Protein AF-A0A2W5YQD8-F1 (afdb_monomer)

pLDDT: mean 85.6, std 14.66, range [40.34, 97.69]

Structure (mmCIF, N/CA/C/O backbone):
data_AF-A0A2W5YQD8-F1
#
_entry.id   AF-A0A2W5YQD8-F1
#
loop_
_atom_site.group_PDB
_atom_site.id
_atom_site.type_symbol
_atom_site.label_atom_id
_atom_site.label_alt_id
_atom_site.label_comp_id
_atom_site.label_asym_id
_atom_site.label_entity_id
_atom_site.label_seq_id
_atom_site.pdbx_PDB_ins_code
_atom_site.Cartn_x
_atom_site.Cartn_y
_atom_site.Cartn_z
_atom_site.occupancy
_atom_site.B_iso_or_equiv
_atom_site.auth_seq_id
_atom_site.auth_comp_id
_atom_site.auth_asym_id
_atom_site.auth_atom_id
_atom_site.pdbx_PDB_model_num
ATOM 1 N N . MET A 1 1 ? -24.563 -34.698 -45.722 1.00 40.75 1 MET A N 1
ATOM 2 C CA . MET A 1 1 ? -23.392 -33.814 -45.909 1.00 40.75 1 MET A CA 1
ATOM 3 C C . MET A 1 1 ? -23.396 -32.762 -44.806 1.00 40.75 1 MET A C 1
ATOM 5 O O . MET A 1 1 ? -24.417 -32.140 -44.577 1.00 40.75 1 MET A O 1
ATOM 9 N N . ARG A 1 2 ? -22.267 -32.720 -44.094 1.00 42.97 2 ARG A N 1
ATOM 10 C CA . ARG A 1 2 ? -21.751 -31.863 -43.006 1.00 42.97 2 ARG A CA 1
ATOM 11 C C . ARG A 1 2 ? -22.558 -30.617 -42.575 1.00 42.97 2 ARG A C 1
ATOM 13 O O . ARG A 1 2 ? -22.667 -29.655 -43.323 1.00 42.97 2 ARG A O 1
ATOM 20 N N . PHE A 1 3 ? -22.981 -30.627 -41.306 1.00 44.03 3 PHE A N 1
ATOM 21 C CA . PHE A 1 3 ? -23.316 -29.448 -40.497 1.00 44.03 3 PHE A CA 1
ATOM 22 C C . PHE A 1 3 ? -22.024 -28.700 -40.118 1.00 44.03 3 PHE A C 1
ATOM 24 O O . PHE A 1 3 ? -21.088 -29.358 -39.654 1.00 44.03 3 PHE A O 1
ATOM 31 N N . PRO A 1 4 ? -21.926 -27.368 -40.262 1.00 56.09 4 PRO A N 1
ATOM 32 C CA . PRO A 1 4 ? -20.835 -26.627 -39.653 1.00 56.09 4 PRO A CA 1
ATOM 33 C C . PRO A 1 4 ? -21.186 -26.355 -38.184 1.00 56.09 4 PRO A C 1
ATOM 35 O O . PRO A 1 4 ? -22.041 -25.527 -37.876 1.00 56.09 4 PRO A O 1
ATOM 38 N N . SER A 1 5 ? -20.530 -27.073 -37.271 1.00 51.44 5 SER A N 1
ATOM 39 C CA . SER A 1 5 ? -20.526 -26.742 -35.845 1.00 51.44 5 SER A CA 1
ATOM 40 C C . SER A 1 5 ? -19.802 -25.412 -35.646 1.00 51.44 5 SER A C 1
ATOM 42 O O . SER A 1 5 ? -18.577 -25.341 -35.743 1.00 51.44 5 SER A O 1
ATOM 44 N N . LEU A 1 6 ? -20.564 -24.353 -35.378 1.00 54.62 6 LEU A N 1
ATOM 45 C CA . LEU A 1 6 ? -20.040 -23.068 -34.933 1.00 54.62 6 LEU A CA 1
ATOM 46 C C . LEU A 1 6 ? -19.621 -23.222 -33.460 1.00 54.62 6 LEU A C 1
ATOM 48 O O . LEU A 1 6 ? -20.440 -23.113 -32.550 1.00 54.62 6 LEU A O 1
ATOM 52 N N . LEU A 1 7 ? -18.352 -23.557 -33.225 1.00 50.31 7 LEU A N 1
ATOM 53 C CA . LEU A 1 7 ? -17.767 -23.586 -31.887 1.00 50.31 7 LEU A CA 1
ATOM 54 C C . LEU A 1 7 ? -17.549 -22.131 -31.438 1.00 50.31 7 LEU A C 1
ATOM 56 O O . LEU A 1 7 ? -16.562 -21.497 -31.808 1.00 50.31 7 LEU A O 1
ATOM 60 N N . LEU A 1 8 ? -18.508 -21.579 -30.693 1.00 52.75 8 LEU A N 1
ATOM 61 C CA . LEU A 1 8 ? -18.400 -20.253 -30.091 1.00 52.75 8 LEU A CA 1
ATOM 62 C C . LEU A 1 8 ? -17.362 -20.317 -28.959 1.00 52.75 8 LEU A C 1
ATOM 64 O O . LEU A 1 8 ? -17.645 -20.792 -27.860 1.00 52.75 8 LEU A O 1
ATOM 68 N N . LEU A 1 9 ? -16.139 -19.879 -29.254 1.00 49.97 9 LEU A N 1
ATOM 69 C CA . LEU A 1 9 ? -15.064 -19.732 -28.279 1.00 49.97 9 LEU A CA 1
ATOM 70 C C . LEU A 1 9 ? -15.438 -18.578 -27.330 1.00 49.97 9 LEU A C 1
ATOM 72 O O . LEU A 1 9 ? -15.284 -17.406 -27.672 1.00 49.97 9 LEU A O 1
ATOM 76 N N . LEU A 1 10 ? -15.967 -18.898 -26.147 1.00 43.75 10 LEU A N 1
ATOM 77 C CA . LEU A 1 10 ? -16.067 -17.944 -25.043 1.00 43.75 10 LEU A CA 1
ATOM 78 C C . LEU A 1 10 ? -14.643 -17.606 -24.594 1.00 43.75 10 LEU A C 1
ATOM 80 O O . LEU A 1 10 ? -14.035 -18.317 -23.796 1.00 43.75 10 LEU A O 1
ATOM 84 N N . VAL A 1 11 ? -14.095 -16.522 -25.143 1.00 46.97 11 VAL A N 1
ATOM 85 C CA . VAL A 1 11 ? -12.914 -15.869 -24.584 1.00 46.97 11 VAL A CA 1
ATOM 86 C C . VAL A 1 11 ? -13.345 -15.306 -23.235 1.00 46.97 11 VAL A C 1
ATOM 88 O O . VAL A 1 11 ? -13.964 -14.246 -23.157 1.00 46.97 11 VAL A O 1
ATOM 91 N N . LEU A 1 12 ? -13.057 -16.048 -22.165 1.00 41.00 12 LEU A N 1
ATOM 92 C CA . LEU A 1 12 ? -12.993 -15.490 -20.823 1.00 41.00 12 LEU A CA 1
ATOM 93 C C . LEU A 1 12 ? -11.901 -14.424 -20.873 1.00 41.00 12 LEU A C 1
ATOM 95 O O . LEU A 1 12 ? -10.710 -14.728 -20.828 1.00 41.00 12 LEU A O 1
ATOM 99 N N . ILE A 1 13 ? -12.312 -13.170 -21.039 1.00 40.34 13 ILE A N 1
ATOM 100 C CA . ILE A 1 13 ? -11.462 -12.028 -20.740 1.00 40.34 13 ILE A CA 1
ATOM 101 C C . ILE A 1 13 ? -11.220 -12.145 -19.240 1.00 40.34 13 ILE A C 1
ATOM 103 O O . ILE A 1 13 ? -12.063 -11.755 -18.435 1.00 40.34 13 ILE A O 1
ATOM 107 N N . ALA A 1 14 ? -10.106 -12.772 -18.864 1.00 43.03 14 ALA A N 1
ATOM 108 C CA . ALA A 1 14 ? -9.544 -12.597 -17.545 1.00 43.03 14 ALA A CA 1
ATOM 109 C C . ALA A 1 14 ? -9.302 -11.095 -17.428 1.00 43.03 14 ALA A C 1
ATOM 111 O O . ALA A 1 14 ? -8.364 -10.559 -18.024 1.00 43.03 14 ALA A O 1
ATOM 112 N N . SER A 1 15 ? -10.219 -10.397 -16.761 1.00 43.44 15 SER A N 1
ATOM 113 C CA . SER A 1 15 ? -9.959 -9.059 -16.266 1.00 43.44 15 SER A CA 1
ATOM 114 C C . SER A 1 15 ? -8.630 -9.167 -15.540 1.00 43.44 15 SER A C 1
ATOM 116 O O . SER A 1 15 ? -8.519 -9.916 -14.575 1.00 43.44 15 SER A O 1
ATOM 118 N N . ALA A 1 16 ? -7.593 -8.532 -16.078 1.00 45.94 16 ALA A N 1
ATOM 119 C CA . ALA A 1 16 ? -6.331 -8.409 -15.381 1.00 45.94 16 ALA A CA 1
ATOM 120 C C . ALA A 1 16 ? -6.639 -7.615 -14.108 1.00 45.94 16 ALA A C 1
ATOM 122 O O . ALA A 1 16 ? -6.759 -6.388 -14.159 1.00 45.94 16 ALA A O 1
ATOM 123 N N . ASP A 1 17 ? -6.892 -8.336 -13.013 1.00 53.78 17 ASP A N 1
ATOM 124 C CA . ASP A 1 17 ? -7.145 -7.758 -11.704 1.00 53.78 17 ASP A CA 1
ATOM 125 C C . ASP A 1 17 ? -5.981 -6.826 -11.392 1.00 53.78 17 ASP A C 1
ATOM 127 O O . ASP A 1 17 ? -4.802 -7.164 -11.542 1.00 53.78 17 ASP A O 1
ATOM 131 N N . ALA A 1 18 ? -6.314 -5.579 -11.083 1.00 59.53 18 ALA A N 1
ATOM 132 C CA . ALA A 1 18 ? -5.294 -4.599 -10.790 1.00 59.53 18 ALA A CA 1
ATOM 133 C C . ALA A 1 18 ? -4.606 -4.955 -9.475 1.00 59.53 18 ALA A C 1
ATOM 135 O O . ALA A 1 18 ? -5.240 -5.380 -8.517 1.00 59.53 18 ALA A O 1
ATOM 136 N N . ARG A 1 19 ? -3.302 -4.690 -9.428 1.00 81.44 19 ARG A N 1
ATOM 137 C CA . ARG A 1 19 ? -2.372 -5.042 -8.342 1.00 81.44 19 ARG A CA 1
ATOM 138 C C . ARG A 1 19 ? -2.799 -4.640 -6.917 1.00 81.44 19 ARG A C 1
ATOM 140 O O . ARG A 1 19 ? -2.322 -5.246 -5.968 1.00 81.44 19 ARG A O 1
ATOM 147 N N . ILE A 1 20 ? -3.678 -3.647 -6.747 1.00 91.62 20 ILE A N 1
ATOM 148 C CA . ILE A 1 20 ? -4.373 -3.390 -5.475 1.00 91.62 20 ILE A CA 1
ATOM 149 C C . ILE A 1 20 ? -5.799 -3.929 -5.557 1.00 91.62 20 ILE A C 1
ATOM 151 O O . ILE A 1 20 ? -6.515 -3.643 -6.517 1.00 91.62 20 ILE A O 1
ATOM 155 N N . GLY A 1 21 ? -6.224 -4.652 -4.524 1.00 91.81 21 GLY A N 1
ATOM 156 C CA . GLY A 1 21 ? -7.462 -5.429 -4.539 1.00 91.81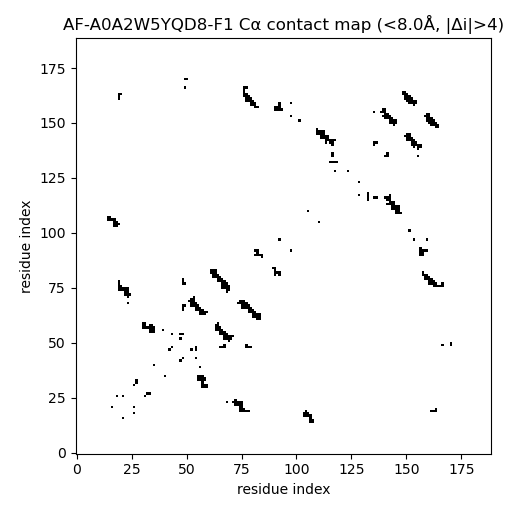 21 GLY A CA 1
ATOM 157 C C . GLY A 1 21 ? -7.239 -6.926 -4.777 1.00 91.81 21 GLY A C 1
ATOM 158 O O . GLY A 1 21 ? -8.150 -7.705 -4.530 1.00 91.81 21 GLY A O 1
ATOM 159 N N . GLU A 1 22 ? -6.034 -7.335 -5.181 1.00 94.06 22 GLU A N 1
ATOM 160 C CA . GLU A 1 22 ? -5.628 -8.746 -5.237 1.00 94.06 22 GLU A CA 1
ATOM 161 C C . GLU A 1 22 ? -5.533 -9.364 -3.826 1.00 94.06 22 GLU A C 1
ATOM 163 O O . GLU A 1 22 ? -5.274 -8.667 -2.836 1.00 94.06 22 GLU A O 1
ATOM 168 N N . THR A 1 23 ? -5.735 -10.680 -3.733 1.00 95.31 23 THR A N 1
ATOM 169 C CA . THR A 1 23 ? -5.585 -11.463 -2.495 1.00 95.31 23 THR A CA 1
ATOM 170 C C . THR A 1 23 ? -4.118 -11.729 -2.159 1.00 95.31 23 THR A C 1
ATOM 172 O O . THR A 1 23 ? -3.228 -11.581 -2.998 1.00 95.31 23 THR A O 1
ATOM 175 N N . SER A 1 24 ? -3.847 -12.181 -0.934 1.00 93.31 24 SER A N 1
ATOM 176 C CA . SER A 1 24 ? -2.501 -12.587 -0.499 1.00 93.31 24 SER A CA 1
ATOM 177 C C . SER A 1 24 ? -1.878 -13.668 -1.400 1.00 93.31 24 SER A C 1
ATOM 179 O O . SER A 1 24 ? -0.683 -13.611 -1.687 1.00 93.31 24 SER A O 1
ATOM 181 N N . ILE A 1 25 ? -2.684 -14.602 -1.918 1.00 93.50 25 ILE A N 1
ATOM 182 C CA . ILE A 1 25 ? -2.238 -15.652 -2.851 1.00 93.50 25 ILE A CA 1
ATOM 183 C C . ILE A 1 25 ? -1.838 -15.048 -4.201 1.00 93.50 25 ILE A C 1
ATOM 185 O O . ILE A 1 25 ? -0.744 -15.312 -4.688 1.00 93.50 25 ILE A O 1
ATOM 189 N N . GLN A 1 26 ? -2.673 -14.177 -4.776 1.00 94.50 26 GLN A N 1
ATOM 190 C CA . GLN A 1 26 ? -2.362 -13.503 -6.045 1.00 94.50 26 GLN A CA 1
ATOM 191 C C . GLN A 1 26 ? -1.105 -12.624 -5.926 1.00 94.50 26 GLN A C 1
ATOM 193 O O . GLN A 1 26 ? -0.281 -12.567 -6.840 1.00 94.50 26 GLN A O 1
ATOM 198 N N . PHE A 1 27 ? -0.911 -11.986 -4.768 1.00 94.44 27 PHE A N 1
ATOM 199 C CA . PHE A 1 27 ? 0.328 -11.284 -4.441 1.00 94.44 27 PHE A CA 1
ATOM 200 C C . PHE A 1 27 ? 1.535 -12.219 -4.415 1.00 94.44 27 PHE A C 1
ATOM 202 O O . PHE A 1 27 ? 2.582 -11.860 -4.955 1.00 94.44 27 PHE A O 1
ATOM 209 N N . ALA A 1 28 ? 1.401 -13.401 -3.809 1.00 93.69 28 ALA A N 1
ATOM 210 C CA . ALA A 1 28 ? 2.471 -14.386 -3.755 1.00 93.69 28 ALA A CA 1
ATOM 211 C C . ALA A 1 28 ? 2.836 -14.921 -5.149 1.00 93.69 28 ALA A C 1
ATOM 213 O O . ALA A 1 28 ? 4.021 -15.043 -5.461 1.00 93.69 28 ALA A O 1
ATOM 214 N N . ASP A 1 29 ? 1.848 -15.147 -6.015 1.00 94.56 29 ASP A N 1
ATOM 215 C CA . ASP A 1 29 ? 2.077 -15.536 -7.413 1.00 94.56 29 ASP A CA 1
ATOM 216 C C . ASP A 1 29 ? 2.818 -14.439 -8.196 1.00 94.56 29 ASP A C 1
ATOM 218 O O . ASP A 1 29 ? 3.637 -14.721 -9.074 1.00 94.56 29 ASP A O 1
ATOM 222 N N . ARG A 1 30 ? 2.555 -13.167 -7.868 1.00 92.88 30 ARG A N 1
ATOM 223 C CA . ARG A 1 30 ? 3.107 -12.005 -8.575 1.00 92.88 30 ARG A CA 1
ATOM 224 C C . ARG A 1 30 ? 4.490 -11.579 -8.086 1.00 92.88 30 ARG A C 1
ATOM 226 O O . ARG A 1 30 ? 5.356 -11.266 -8.903 1.00 92.88 30 ARG A O 1
ATOM 233 N N . TYR A 1 31 ? 4.676 -11.488 -6.775 1.00 94.44 31 TYR A N 1
ATOM 234 C CA . TYR A 1 31 ? 5.876 -10.931 -6.143 1.00 94.44 31 TYR A CA 1
ATOM 235 C C . TYR A 1 31 ? 6.732 -11.993 -5.440 1.00 94.44 31 TYR A C 1
ATOM 237 O O . TYR A 1 31 ? 7.826 -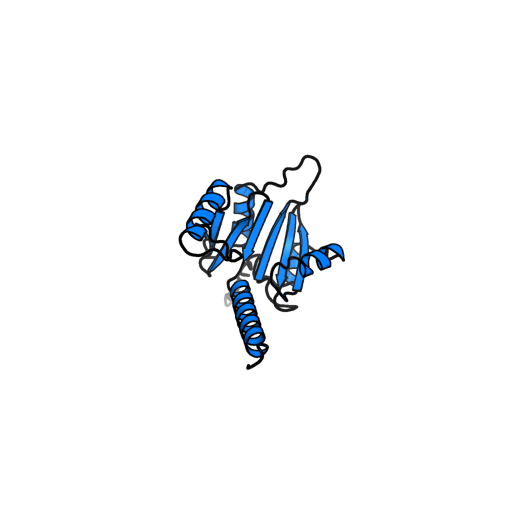11.681 -4.973 1.00 94.44 31 TYR A O 1
ATOM 245 N N . GLY A 1 32 ? 6.265 -13.242 -5.381 1.00 95.12 32 GLY A N 1
ATOM 246 C CA . GLY A 1 32 ? 6.855 -14.307 -4.577 1.00 95.12 32 GLY A CA 1
ATOM 247 C C . GLY A 1 32 ? 6.327 -14.317 -3.141 1.00 95.12 32 GLY A C 1
ATOM 248 O O . GLY A 1 32 ? 5.547 -13.462 -2.729 1.00 95.12 32 GLY A O 1
ATOM 249 N N . LEU A 1 33 ? 6.772 -15.301 -2.356 1.00 95.88 33 LEU A N 1
ATOM 250 C CA . LEU A 1 33 ? 6.354 -15.442 -0.959 1.00 95.88 33 LEU A CA 1
ATOM 251 C C . LEU A 1 33 ? 6.698 -14.192 -0.121 1.00 95.88 33 LEU A C 1
ATOM 253 O O . LEU A 1 33 ? 7.781 -13.621 -0.314 1.00 95.88 33 LEU A O 1
ATOM 257 N N . PRO A 1 34 ? 5.840 -13.817 0.852 1.00 95.75 34 PRO A N 1
ATOM 258 C CA . PRO A 1 34 ? 6.125 -12.735 1.789 1.00 95.75 34 PRO A CA 1
ATOM 259 C C . PRO A 1 34 ? 7.491 -12.892 2.476 1.00 95.75 34 PRO A C 1
ATOM 261 O O . PRO A 1 34 ? 7.902 -13.988 2.864 1.00 95.75 34 PRO A O 1
ATOM 264 N N . LYS A 1 35 ? 8.194 -11.773 2.650 1.00 95.88 35 LYS A N 1
ATOM 265 C CA . LYS A 1 35 ? 9.488 -11.627 3.337 1.00 95.88 35 LYS A CA 1
ATOM 266 C C . LYS A 1 35 ? 9.307 -11.097 4.758 1.00 95.88 35 LYS A C 1
ATOM 268 O O . LYS A 1 35 ? 10.068 -10.247 5.220 1.00 95.88 35 LYS A O 1
ATOM 273 N N . ASP A 1 36 ? 8.282 -11.583 5.446 1.00 94.00 36 ASP A N 1
ATOM 274 C CA . ASP A 1 36 ? 7.980 -11.126 6.795 1.00 94.00 36 ASP A CA 1
ATOM 275 C C . ASP A 1 36 ? 9.041 -11.618 7.782 1.00 94.00 36 ASP A C 1
ATOM 277 O O . ASP A 1 36 ? 9.443 -12.781 7.798 1.00 94.00 36 ASP A O 1
ATOM 281 N N . THR A 1 37 ? 9.521 -10.700 8.612 1.00 92.00 37 THR A N 1
ATOM 282 C CA . THR A 1 37 ? 10.544 -10.933 9.629 1.00 92.00 37 THR A CA 1
ATOM 283 C C . THR A 1 37 ? 10.092 -10.333 10.956 1.00 92.00 37 THR A C 1
ATOM 285 O O . THR A 1 37 ? 9.150 -9.544 11.023 1.00 92.00 37 THR A O 1
ATOM 288 N N . ASN A 1 38 ? 10.817 -10.623 12.037 1.00 91.38 38 ASN A N 1
ATOM 289 C CA . ASN A 1 38 ? 10.573 -9.956 13.320 1.00 91.38 38 ASN A CA 1
ATOM 290 C C . ASN A 1 38 ? 10.680 -8.424 13.212 1.00 91.38 38 ASN A C 1
ATOM 292 O O . ASN A 1 38 ? 9.957 -7.709 13.902 1.00 91.38 38 ASN A O 1
ATOM 296 N N . LEU A 1 39 ? 11.547 -7.913 12.329 1.00 88.25 39 LEU A N 1
ATOM 297 C CA . LEU A 1 39 ? 11.682 -6.476 12.096 1.00 88.25 39 LEU A CA 1
ATOM 298 C C . LEU A 1 39 ? 10.450 -5.897 11.397 1.00 88.25 39 LEU A C 1
ATOM 300 O O . LEU A 1 39 ? 9.951 -4.863 11.837 1.00 88.25 39 LEU A O 1
ATOM 304 N N . THR A 1 40 ? 9.924 -6.556 10.358 1.00 88.62 40 THR A N 1
ATOM 305 C CA . THR A 1 40 ? 8.693 -6.082 9.701 1.00 88.62 40 THR A CA 1
ATOM 306 C C . THR A 1 40 ? 7.516 -6.141 10.668 1.00 88.62 40 THR A C 1
ATOM 308 O O . THR A 1 40 ? 6.799 -5.157 10.780 1.00 88.62 40 THR A O 1
ATOM 311 N N . ALA A 1 41 ? 7.411 -7.187 11.492 1.00 89.06 41 ALA A N 1
ATOM 312 C CA . ALA A 1 41 ? 6.376 -7.286 12.521 1.00 89.06 41 ALA A CA 1
ATOM 313 C C . ALA A 1 41 ? 6.438 -6.152 13.569 1.00 89.06 41 ALA A C 1
ATOM 315 O O . ALA A 1 41 ? 5.400 -5.686 14.041 1.00 89.06 41 ALA A O 1
ATOM 316 N N . ILE A 1 42 ? 7.634 -5.678 13.946 1.00 90.12 42 ILE A N 1
ATOM 317 C CA . ILE A 1 42 ? 7.787 -4.502 14.826 1.00 90.12 42 ILE A CA 1
ATOM 318 C C . ILE A 1 42 ? 7.323 -3.228 14.110 1.00 90.12 42 ILE A C 1
ATOM 320 O O . ILE A 1 42 ? 6.619 -2.403 14.701 1.00 90.12 42 ILE A O 1
ATOM 324 N N . VAL A 1 43 ? 7.684 -3.068 12.835 1.00 89.44 43 VAL A N 1
ATOM 325 C CA . VAL A 1 43 ? 7.245 -1.928 12.019 1.00 89.44 43 VAL A CA 1
ATOM 326 C C . VAL A 1 43 ? 5.728 -1.941 11.852 1.00 89.44 43 VAL A C 1
ATOM 328 O O . VAL A 1 43 ? 5.099 -0.908 12.037 1.00 89.44 43 VAL A O 1
ATOM 331 N N . ASP A 1 44 ? 5.117 -3.094 11.596 1.00 90.44 44 ASP A N 1
ATOM 332 C CA . ASP A 1 44 ? 3.666 -3.225 11.439 1.00 90.44 44 ASP A CA 1
ATOM 333 C C . ASP A 1 44 ? 2.911 -2.936 12.744 1.00 90.44 44 ASP A C 1
ATOM 335 O O . ASP A 1 44 ? 1.787 -2.447 12.711 1.00 90.44 44 ASP A O 1
ATOM 339 N N . LYS A 1 45 ? 3.535 -3.156 13.909 1.00 89.88 45 LYS A N 1
ATOM 340 C CA . LYS A 1 45 ? 2.957 -2.779 15.211 1.00 89.88 45 LYS A CA 1
ATOM 341 C C . LYS A 1 45 ? 3.077 -1.288 15.519 1.00 89.88 45 LYS A C 1
ATOM 343 O O . LYS A 1 45 ? 2.168 -0.712 16.106 1.00 89.88 45 LYS A O 1
ATOM 348 N N . THR A 1 46 ? 4.211 -0.676 15.184 1.00 89.69 46 THR A N 1
ATOM 349 C CA . THR A 1 46 ? 4.525 0.721 15.549 1.00 89.69 46 THR A CA 1
ATOM 350 C C . THR A 1 46 ? 4.082 1.735 14.495 1.00 89.69 46 THR A C 1
ATOM 352 O O . THR A 1 46 ? 3.787 2.883 14.817 1.00 89.69 46 THR A O 1
ATOM 355 N N . SER A 1 47 ? 4.023 1.311 13.237 1.00 88.88 47 SER A N 1
ATOM 356 C CA . SER A 1 47 ? 3.602 2.088 12.074 1.00 88.88 47 SER A CA 1
ATOM 357 C C . SER A 1 47 ? 2.889 1.163 11.067 1.00 88.88 47 SER A C 1
ATOM 359 O O . SER A 1 47 ? 3.422 0.873 9.980 1.00 88.88 47 SER A O 1
ATOM 361 N N . PRO A 1 48 ? 1.696 0.649 11.436 1.00 93.19 48 PRO A N 1
ATOM 362 C CA . PRO A 1 48 ? 0.888 -0.161 10.533 1.00 93.19 48 PRO A CA 1
ATOM 363 C C . PRO A 1 48 ? 0.556 0.624 9.268 1.00 93.19 48 PRO A C 1
ATOM 365 O O . PRO A 1 48 ? 0.407 1.849 9.297 1.00 93.19 48 PRO A O 1
ATOM 368 N N . LEU A 1 49 ? 0.404 -0.092 8.154 1.00 93.62 49 LEU A N 1
ATOM 369 C CA . LEU A 1 49 ? -0.240 0.504 6.992 1.00 93.62 49 LEU A CA 1
ATOM 370 C C . LEU A 1 49 ? -1.697 0.784 7.311 1.00 93.62 49 LEU A C 1
ATOM 372 O O . LEU A 1 49 ? -2.124 1.886 7.029 1.00 93.62 49 LEU A O 1
ATOM 376 N N . VAL A 1 50 ? -2.429 -0.173 7.886 1.00 95.00 50 VAL A N 1
ATOM 377 C CA . VAL A 1 50 ? -3.811 -0.003 8.356 1.00 95.00 50 VAL A CA 1
ATOM 378 C C . VAL A 1 50 ? -3.920 -0.652 9.730 1.00 95.00 50 VAL A C 1
ATOM 380 O O . VAL A 1 50 ? -3.489 -1.790 9.921 1.00 95.00 50 VAL A O 1
ATOM 383 N N . GLU A 1 51 ? -4.470 0.058 10.711 1.00 93.75 51 GLU A N 1
ATOM 384 C CA . GLU A 1 51 ? -4.557 -0.470 12.072 1.00 93.75 51 GLU A CA 1
ATOM 385 C C . GLU A 1 51 ? -5.411 -1.750 12.140 1.00 93.75 51 GLU A C 1
ATOM 387 O O . GLU A 1 51 ? -6.526 -1.814 11.622 1.00 93.75 51 GLU A O 1
ATOM 392 N N . GLY A 1 52 ? -4.874 -2.786 12.793 1.00 92.62 52 GLY A N 1
ATOM 393 C CA . GLY A 1 52 ? -5.542 -4.082 12.949 1.00 92.62 52 GLY A CA 1
ATOM 394 C C . GLY A 1 52 ? -5.552 -4.963 11.695 1.00 92.62 52 GLY A C 1
ATOM 395 O O . GLY A 1 52 ? -6.114 -6.053 11.745 1.00 92.62 52 GLY A O 1
ATOM 396 N N . ALA A 1 53 ? -4.935 -4.526 10.594 1.00 96.38 53 ALA A N 1
ATOM 397 C CA . ALA A 1 53 ? -4.806 -5.330 9.384 1.00 96.38 53 ALA A CA 1
ATOM 398 C C . ALA A 1 53 ? -3.685 -6.380 9.490 1.00 96.38 53 ALA A C 1
ATOM 400 O O . ALA A 1 53 ? -2.736 -6.248 10.271 1.00 96.38 53 ALA A O 1
ATOM 401 N N . ILE A 1 54 ? -3.775 -7.404 8.645 1.00 96.50 54 ILE A N 1
ATOM 402 C CA . ILE A 1 54 ? -2.683 -8.332 8.351 1.00 96.50 54 ILE A CA 1
ATOM 403 C C . ILE A 1 54 ? -1.746 -7.636 7.369 1.00 96.50 54 ILE A C 1
ATOM 405 O O . ILE A 1 54 ? -2.195 -7.054 6.381 1.00 96.50 54 ILE A O 1
ATOM 409 N N . HIS A 1 55 ? -0.450 -7.679 7.647 1.00 97.31 55 HIS A N 1
ATOM 410 C CA . HIS A 1 55 ? 0.562 -7.006 6.849 1.00 97.31 55 HIS A CA 1
ATOM 411 C C . HIS A 1 55 ? 1.517 -8.033 6.258 1.00 97.31 55 HIS A C 1
ATOM 413 O O . HIS A 1 55 ? 1.976 -8.924 6.969 1.00 97.31 55 HIS A O 1
ATOM 419 N N . HIS A 1 56 ? 1.824 -7.867 4.975 1.00 96.62 56 HIS A N 1
ATOM 420 C CA . HIS A 1 56 ? 2.860 -8.632 4.294 1.00 96.62 56 HIS A CA 1
ATOM 421 C C . HIS A 1 56 ? 3.832 -7.689 3.595 1.00 96.62 56 HIS A C 1
ATOM 423 O O . HIS A 1 56 ? 3.429 -6.684 2.995 1.00 96.62 56 HIS A O 1
ATOM 42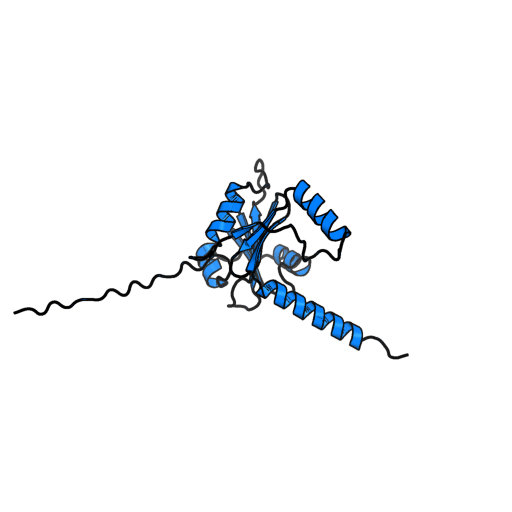9 N N . THR A 1 57 ? 5.117 -8.023 3.660 1.00 97.06 57 THR A N 1
ATOM 430 C CA . THR A 1 57 ? 6.181 -7.346 2.916 1.00 97.06 57 THR A CA 1
ATOM 431 C C . THR A 1 57 ? 6.681 -8.242 1.793 1.00 97.06 57 THR A C 1
ATOM 433 O O . THR A 1 57 ? 6.970 -9.410 2.010 1.00 97.06 57 THR A O 1
ATOM 436 N N . TYR A 1 58 ? 6.843 -7.685 0.600 1.00 96.12 58 TYR A N 1
ATOM 437 C CA . TYR A 1 58 ? 7.365 -8.365 -0.579 1.00 96.12 58 TYR A CA 1
ATOM 438 C C . TYR A 1 58 ? 8.563 -7.604 -1.136 1.00 96.12 58 TYR A C 1
ATOM 440 O O . TYR A 1 58 ? 8.664 -6.383 -0.980 1.00 96.12 58 TYR A O 1
ATOM 448 N N . GLU A 1 59 ? 9.442 -8.321 -1.829 1.00 95.31 59 GLU A N 1
ATOM 449 C CA . GLU A 1 59 ? 10.559 -7.739 -2.565 1.00 95.31 59 GLU A CA 1
ATOM 450 C C . GLU A 1 59 ? 10.502 -8.174 -4.025 1.00 95.31 59 GLU A C 1
ATOM 452 O O . GLU A 1 59 ? 10.493 -9.366 -4.325 1.00 95.31 59 GLU A O 1
ATOM 457 N N . TYR A 1 60 ? 10.468 -7.210 -4.941 1.00 94.00 60 TYR A N 1
ATOM 458 C CA . TYR A 1 60 ? 10.324 -7.481 -6.365 1.00 94.00 60 TYR A CA 1
ATOM 459 C C . TYR A 1 60 ? 11.093 -6.460 -7.199 1.00 94.00 60 TYR A C 1
ATOM 461 O O . TYR A 1 60 ? 10.828 -5.265 -7.122 1.00 94.00 60 TYR A O 1
ATOM 469 N N . GLN A 1 61 ? 12.047 -6.926 -8.011 1.00 92.38 61 GLN A N 1
ATOM 470 C CA . GLN A 1 61 ? 12.819 -6.091 -8.947 1.00 92.38 61 GLN A CA 1
ATOM 471 C C . GLN A 1 61 ? 13.404 -4.806 -8.319 1.00 92.38 61 GLN A C 1
ATOM 473 O O . GLN A 1 61 ? 13.317 -3.725 -8.894 1.00 92.38 61 GLN A O 1
ATOM 478 N N . GLY A 1 62 ? 13.980 -4.905 -7.117 1.00 92.38 62 GLY A N 1
ATOM 479 C CA . GLY A 1 62 ? 14.551 -3.747 -6.415 1.00 92.38 62 GLY A CA 1
ATOM 480 C C . GLY A 1 62 ? 13.533 -2.889 -5.653 1.00 92.38 62 GLY A C 1
ATOM 481 O O . GLY A 1 62 ? 13.907 -1.861 -5.090 1.00 92.38 62 GLY A O 1
ATOM 482 N N . TRP A 1 63 ? 12.267 -3.305 -5.591 1.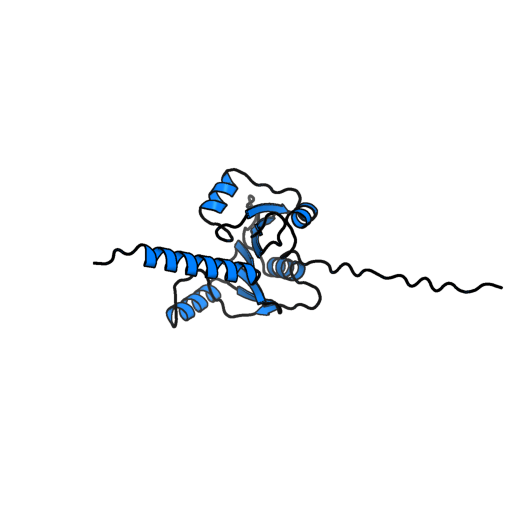00 95.00 63 TRP A N 1
ATOM 483 C CA . TRP A 1 63 ? 11.214 -2.654 -4.814 1.00 95.00 63 TRP A CA 1
ATOM 484 C C . TRP A 1 63 ? 10.865 -3.458 -3.575 1.00 95.00 63 TRP A C 1
ATOM 486 O O . TRP A 1 63 ? 10.737 -4.676 -3.632 1.00 95.00 63 TRP A O 1
ATOM 496 N N . LYS A 1 64 ? 10.629 -2.750 -2.477 1.00 95.38 64 LYS A N 1
ATOM 497 C CA . LYS A 1 64 ? 9.926 -3.238 -1.299 1.00 95.38 64 LYS A CA 1
ATOM 498 C C . LYS A 1 64 ? 8.467 -2.812 -1.397 1.00 95.38 64 LYS A C 1
ATOM 500 O O . LYS A 1 64 ? 8.175 -1.625 -1.564 1.00 95.38 64 LYS A O 1
ATOM 505 N N . ILE A 1 65 ? 7.566 -3.774 -1.262 1.00 96.88 65 ILE A N 1
ATOM 506 C CA . ILE A 1 65 ? 6.120 -3.578 -1.352 1.00 96.88 65 ILE A CA 1
ATOM 507 C C . ILE A 1 65 ? 5.518 -4.045 -0.033 1.00 96.88 65 ILE A C 1
ATOM 509 O O . ILE A 1 65 ? 5.594 -5.225 0.291 1.00 96.88 65 ILE A O 1
ATOM 513 N N . ARG A 1 66 ? 4.933 -3.137 0.746 1.00 96.62 66 ARG A N 1
ATOM 514 C CA . ARG A 1 66 ? 4.117 -3.514 1.911 1.00 96.62 66 ARG A CA 1
ATOM 515 C C . ARG A 1 66 ? 2.659 -3.509 1.489 1.00 96.62 66 ARG A C 1
ATOM 517 O O . ARG A 1 66 ? 2.238 -2.553 0.845 1.00 96.62 66 ARG A O 1
ATOM 524 N N . ALA A 1 67 ? 1.900 -4.528 1.866 1.00 97.44 67 ALA A N 1
ATOM 525 C CA . ALA A 1 67 ? 0.468 -4.621 1.609 1.00 97.44 67 ALA A CA 1
ATOM 526 C C . ALA A 1 67 ? -0.292 -4.921 2.903 1.00 97.44 67 ALA A C 1
ATOM 528 O O . ALA A 1 67 ? 0.195 -5.666 3.753 1.00 97.44 67 ALA A O 1
ATOM 529 N N . ALA A 1 68 ? -1.474 -4.324 3.040 1.00 97.69 68 ALA A N 1
ATOM 530 C CA . ALA A 1 68 ? -2.377 -4.521 4.164 1.00 97.69 68 ALA A CA 1
ATOM 531 C C . ALA A 1 68 ? -3.672 -5.194 3.717 1.00 97.69 68 ALA A C 1
ATOM 533 O O . ALA A 1 68 ? -4.316 -4.738 2.767 1.00 97.69 68 ALA A O 1
ATOM 534 N N . PHE A 1 69 ? -4.078 -6.219 4.457 1.00 97.56 69 PHE A N 1
ATOM 535 C CA . PHE A 1 69 ? -5.270 -7.023 4.226 1.00 97.56 69 PHE A CA 1
ATOM 536 C C . PHE A 1 69 ? -6.152 -6.966 5.475 1.00 97.56 69 PHE A C 1
ATOM 538 O O . PHE A 1 69 ? -5.690 -7.238 6.582 1.00 97.56 69 PHE A O 1
ATOM 545 N N . LEU A 1 70 ? -7.429 -6.610 5.325 1.00 96.25 70 LEU A N 1
ATOM 546 C CA . LEU A 1 70 ? -8.360 -6.584 6.466 1.00 96.25 70 LEU A CA 1
ATOM 547 C C . LEU A 1 70 ? -8.795 -7.994 6.901 1.00 96.25 70 LEU A C 1
ATOM 549 O O . LEU A 1 70 ? -9.319 -8.167 7.997 1.00 96.25 70 LEU A O 1
ATOM 553 N N . GLN A 1 71 ? -8.606 -8.992 6.034 1.00 94.88 71 GLN A N 1
ATOM 554 C CA . GLN A 1 71 ? -8.977 -10.395 6.233 1.00 94.88 71 GLN A CA 1
ATOM 555 C C . GLN A 1 71 ? -7.885 -11.289 5.632 1.00 94.88 71 GLN A C 1
ATOM 557 O O . GLN A 1 71 ? -7.211 -10.862 4.698 1.00 94.88 71 GLN A O 1
ATOM 562 N N . LEU A 1 72 ? -7.727 -12.519 6.136 1.00 88.94 72 LEU A N 1
ATOM 563 C CA . LEU A 1 72 ? -6.638 -13.435 5.754 1.00 88.94 72 LEU A CA 1
ATOM 564 C C . LEU A 1 72 ? -6.572 -13.713 4.241 1.00 88.94 72 LEU A C 1
ATOM 566 O O . LEU A 1 72 ? -5.505 -13.606 3.640 1.00 88.94 72 LEU A O 1
ATOM 570 N N . ASP A 1 73 ? -7.729 -13.973 3.634 1.00 87.69 73 ASP A N 1
ATOM 571 C CA . ASP A 1 73 ? -7.881 -14.217 2.192 1.00 87.69 73 ASP A CA 1
ATOM 572 C C . ASP A 1 73 ? -8.566 -13.039 1.479 1.00 87.69 73 ASP A C 1
ATOM 574 O O . ASP A 1 73 ? -9.077 -13.159 0.366 1.00 87.69 73 ASP A O 1
ATOM 578 N N . GLY A 1 74 ? -8.624 -11.888 2.154 1.00 93.06 74 GLY A N 1
ATOM 579 C CA . GLY A 1 74 ? -9.252 -10.686 1.632 1.00 93.06 74 GLY A CA 1
ATOM 580 C C . GLY A 1 74 ? -8.378 -9.954 0.612 1.00 93.06 74 GLY A C 1
ATOM 581 O O . GLY A 1 74 ? -7.194 -10.256 0.456 1.00 93.06 74 GLY A O 1
ATOM 582 N N . PRO A 1 75 ? -8.945 -8.941 -0.059 1.00 95.81 75 PRO A N 1
ATOM 583 C CA . PRO A 1 75 ? -8.196 -8.081 -0.961 1.00 95.81 75 PRO A CA 1
ATOM 584 C C . PRO A 1 75 ? -7.229 -7.164 -0.197 1.00 95.81 75 PRO A C 1
ATOM 586 O O . PRO A 1 75 ? -7.539 -6.681 0.899 1.00 95.81 75 PRO A O 1
ATOM 589 N N . ALA A 1 76 ? -6.082 -6.852 -0.803 1.00 97.12 76 ALA A N 1
ATOM 590 C CA . ALA A 1 76 ? -5.196 -5.798 -0.318 1.00 97.12 76 ALA A CA 1
ATOM 591 C C . ALA A 1 76 ? -5.904 -4.436 -0.401 1.00 97.12 76 ALA A C 1
ATOM 593 O O . ALA A 1 76 ? -6.309 -4.000 -1.481 1.00 97.12 76 ALA A O 1
ATOM 594 N N . VAL A 1 77 ? -6.026 -3.736 0.729 1.00 96.94 77 VAL A N 1
ATOM 595 C CA . VAL A 1 77 ? -6.734 -2.444 0.813 1.00 96.94 77 VAL A CA 1
ATOM 596 C C . VAL A 1 77 ? -5.802 -1.235 0.807 1.00 96.94 77 VAL A C 1
ATOM 598 O O . VAL A 1 77 ? -6.234 -0.131 0.473 1.00 96.94 77 VAL A O 1
ATOM 601 N N . ARG A 1 78 ? -4.527 -1.422 1.165 1.00 97.12 78 ARG A N 1
ATOM 602 C CA . ARG A 1 78 ? -3.498 -0.373 1.146 1.00 97.12 78 ARG A CA 1
ATOM 603 C C . ARG A 1 78 ? -2.139 -0.981 0.831 1.00 97.12 78 ARG A C 1
ATOM 605 O O . ARG A 1 78 ? -1.814 -2.057 1.329 1.00 97.12 78 ARG A O 1
ATOM 612 N N . MET A 1 79 ? -1.353 -0.280 0.024 1.00 97.38 79 MET A N 1
ATOM 613 C CA . MET A 1 79 ? -0.006 -0.678 -0.365 1.00 97.38 79 MET A CA 1
ATOM 614 C C . MET A 1 79 ? 0.961 0.498 -0.275 1.00 97.38 79 MET A C 1
ATOM 616 O O . MET A 1 79 ? 0.614 1.603 -0.687 1.00 97.38 79 MET A O 1
ATOM 620 N N . ASP A 1 80 ? 2.185 0.237 0.177 1.00 96.44 80 ASP A N 1
ATOM 621 C CA . ASP A 1 80 ? 3.312 1.168 0.078 1.00 96.44 80 ASP A CA 1
ATOM 622 C C . ASP A 1 80 ? 4.402 0.563 -0.813 1.00 96.44 80 ASP A C 1
ATOM 624 O O . ASP A 1 80 ? 4.850 -0.562 -0.584 1.00 96.44 80 ASP A O 1
ATOM 628 N N . PHE A 1 81 ? 4.868 1.340 -1.789 1.00 96.69 81 PHE A N 1
ATOM 629 C CA . PHE A 1 81 ? 5.995 1.026 -2.662 1.00 96.69 81 PHE A CA 1
ATOM 630 C C . PHE A 1 81 ? 7.196 1.882 -2.274 1.00 96.69 81 PHE A C 1
ATOM 632 O O . PHE A 1 81 ? 7.084 3.104 -2.140 1.00 96.69 81 PHE A O 1
ATOM 639 N N . GLN A 1 82 ? 8.349 1.243 -2.109 1.00 95.19 82 GLN A N 1
ATOM 640 C CA . GLN A 1 82 ? 9.617 1.891 -1.780 1.00 95.19 82 GLN A CA 1
ATOM 641 C C . GLN A 1 82 ? 10.744 1.207 -2.544 1.00 95.19 82 GLN A C 1
ATOM 643 O O . GLN A 1 82 ? 10.712 -0.008 -2.725 1.00 95.19 82 GLN A O 1
ATOM 648 N N . LYS A 1 83 ? 11.774 1.947 -2.948 1.00 94.56 83 LYS A N 1
ATOM 649 C CA . LYS A 1 83 ? 12.992 1.318 -3.470 1.00 94.56 83 LYS A CA 1
ATOM 650 C C . LYS A 1 83 ? 13.762 0.643 -2.339 1.00 94.56 83 LYS A C 1
ATOM 652 O O . LYS A 1 83 ? 13.869 1.198 -1.243 1.00 94.56 83 LYS A O 1
ATOM 657 N N . LEU A 1 84 ? 14.317 -0.535 -2.606 1.00 91.06 84 LEU A N 1
ATOM 658 C CA . LEU A 1 84 ? 15.314 -1.136 -1.728 1.00 91.06 84 LEU A CA 1
ATOM 659 C C . LEU A 1 84 ? 16.560 -0.246 -1.742 1.00 91.06 84 LEU A C 1
ATOM 661 O O . LEU A 1 84 ? 17.075 0.114 -2.800 1.00 91.06 84 LEU A O 1
ATOM 665 N N . SER A 1 85 ? 17.023 0.153 -0.561 1.00 83.38 85 SER A N 1
ATOM 666 C CA . SER A 1 85 ? 18.235 0.958 -0.442 1.00 83.38 85 SER A CA 1
ATOM 667 C C . SER A 1 85 ? 19.449 0.117 -0.826 1.00 83.38 85 SER A C 1
ATOM 669 O O . SER A 1 85 ? 19.674 -0.945 -0.252 1.00 83.38 85 SER A O 1
ATOM 671 N N . ALA A 1 86 ? 20.245 0.610 -1.772 1.00 81.00 86 ALA A N 1
ATOM 672 C CA . ALA A 1 86 ? 21.501 -0.008 -2.175 1.00 81.00 86 ALA A CA 1
ATOM 673 C C . ALA A 1 86 ? 22.584 1.066 -2.372 1.00 81.00 86 ALA A C 1
ATOM 675 O O . ALA A 1 86 ? 22.253 2.196 -2.751 1.00 81.00 86 ALA A O 1
ATOM 676 N N . PRO A 1 87 ? 23.870 0.742 -2.142 1.00 83.06 87 PRO A N 1
ATOM 677 C CA . PRO A 1 87 ? 24.965 1.681 -2.362 1.00 83.06 87 PRO A CA 1
ATOM 678 C C . PRO A 1 87 ? 24.946 2.255 -3.783 1.00 83.06 87 PRO A C 1
ATOM 680 O O . PRO A 1 87 ? 24.849 1.516 -4.759 1.00 83.06 87 PRO A O 1
ATOM 683 N N . GLY A 1 88 ? 25.023 3.583 -3.898 1.00 79.00 88 GLY A N 1
ATOM 684 C CA . GLY A 1 88 ? 25.028 4.283 -5.187 1.00 79.00 88 GLY A CA 1
ATOM 685 C C . GLY A 1 88 ? 23.667 4.399 -5.885 1.00 79.00 88 GLY A C 1
ATOM 686 O O . GLY A 1 88 ? 23.594 5.041 -6.930 1.00 79.00 88 GLY A O 1
ATOM 687 N N . MET A 1 89 ? 22.585 3.843 -5.324 1.00 81.06 89 MET A N 1
ATOM 688 C CA . MET A 1 89 ? 21.234 4.003 -5.869 1.00 81.06 89 MET A CA 1
ATOM 689 C C . MET A 1 89 ? 20.4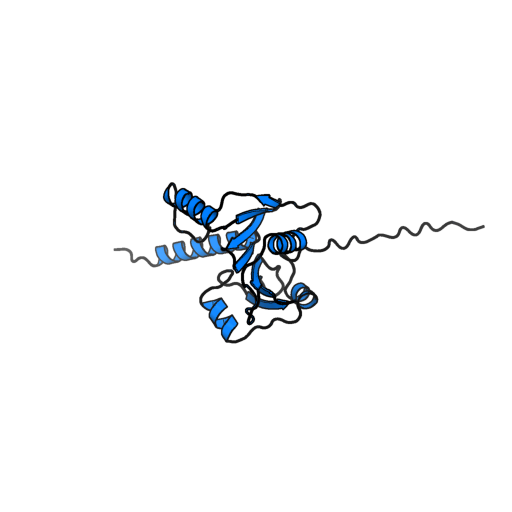51 5.079 -5.121 1.00 81.06 89 MET A C 1
ATOM 691 O O . MET A 1 89 ? 20.366 5.081 -3.893 1.00 81.06 89 MET A O 1
ATOM 695 N N . SER A 1 90 ? 19.839 5.992 -5.879 1.00 85.81 90 SER A N 1
ATOM 696 C CA . SER A 1 90 ? 18.941 6.991 -5.307 1.00 85.81 90 SER A CA 1
ATOM 697 C C . SER A 1 90 ? 17.661 6.318 -4.798 1.00 85.81 90 SER A C 1
ATOM 699 O O . SER A 1 90 ? 16.999 5.618 -5.572 1.00 85.81 90 SER A O 1
ATOM 701 N N . PRO A 1 91 ? 17.252 6.563 -3.539 1.00 87.31 91 PRO A N 1
ATOM 702 C CA . PRO A 1 91 ? 15.972 6.083 -3.027 1.00 87.31 91 PRO A CA 1
ATOM 703 C C . PRO A 1 91 ? 14.789 6.870 -3.611 1.00 87.31 91 PRO A C 1
ATOM 705 O O . PRO A 1 91 ? 13.641 6.500 -3.374 1.00 87.31 91 PRO A O 1
ATOM 708 N N . ALA A 1 92 ? 15.051 7.952 -4.356 1.00 91.00 92 ALA A N 1
ATOM 709 C CA . ALA A 1 92 ? 14.014 8.785 -4.936 1.00 91.00 92 ALA A CA 1
ATOM 710 C C . ALA A 1 92 ? 13.288 8.062 -6.081 1.00 91.00 92 ALA A C 1
ATOM 712 O O . ALA A 1 92 ? 13.899 7.623 -7.065 1.00 91.00 92 ALA A O 1
ATOM 713 N N . ILE A 1 93 ? 11.972 7.988 -5.949 1.00 92.00 93 ILE A N 1
ATOM 714 C CA . ILE A 1 93 ? 11.013 7.536 -6.942 1.00 92.00 93 ILE A CA 1
ATOM 715 C C . ILE A 1 93 ? 10.839 8.655 -7.966 1.00 92.00 93 ILE A C 1
ATOM 717 O O . ILE A 1 93 ? 10.484 9.784 -7.630 1.00 92.00 93 ILE A O 1
ATOM 721 N N . GLN A 1 94 ? 11.132 8.334 -9.218 1.00 91.62 94 GLN A N 1
ATOM 722 C CA . GLN A 1 94 ? 11.007 9.236 -10.352 1.00 91.62 94 GLN A CA 1
ATOM 723 C C . GLN A 1 94 ? 9.572 9.238 -10.886 1.00 91.62 94 GLN A C 1
ATOM 725 O O . GLN A 1 94 ? 8.820 8.278 -10.702 1.00 91.62 94 GLN A O 1
ATOM 730 N N . ASP A 1 95 ? 9.202 10.287 -11.622 1.00 90.50 95 ASP A N 1
ATOM 731 C CA . ASP A 1 95 ? 7.845 10.432 -12.164 1.00 90.50 95 ASP A CA 1
ATOM 732 C C . ASP A 1 95 ? 7.440 9.262 -13.088 1.00 90.50 95 ASP A C 1
ATOM 734 O O . ASP A 1 95 ? 6.295 8.814 -13.041 1.00 90.50 95 ASP A O 1
ATOM 738 N N . TYR A 1 96 ? 8.373 8.700 -13.869 1.00 92.62 96 TYR A N 1
ATOM 739 C CA . TYR A 1 96 ? 8.087 7.536 -14.723 1.00 92.62 96 TYR A CA 1
ATOM 740 C C . TYR A 1 96 ? 7.851 6.247 -13.916 1.00 92.62 96 TYR A C 1
ATOM 742 O O . TYR A 1 96 ? 7.072 5.390 -14.330 1.00 92.62 96 TYR A O 1
ATOM 750 N N . GLU A 1 97 ? 8.478 6.106 -12.746 1.00 94.31 97 GLU A N 1
ATOM 751 C CA . GLU A 1 97 ? 8.271 4.961 -11.850 1.00 94.31 97 GLU A CA 1
ATOM 752 C C . GLU A 1 97 ? 6.930 5.084 -11.135 1.00 94.31 97 GLU A C 1
ATOM 754 O O . GLU A 1 97 ? 6.181 4.114 -11.041 1.00 94.31 97 GLU A O 1
ATOM 759 N N . LEU A 1 98 ? 6.582 6.298 -10.705 1.00 93.44 98 LEU A N 1
ATOM 760 C CA . LEU A 1 98 ? 5.256 6.614 -10.188 1.00 93.44 98 LEU A CA 1
ATOM 761 C C . LEU A 1 98 ? 4.167 6.316 -11.227 1.00 93.44 98 LEU A C 1
ATOM 763 O O . LEU A 1 98 ? 3.160 5.690 -10.897 1.00 93.44 98 LEU A O 1
ATOM 767 N N . GLN A 1 99 ? 4.382 6.695 -12.490 1.00 92.50 99 GLN A N 1
ATOM 768 C CA . GLN A 1 99 ? 3.462 6.373 -13.580 1.00 92.50 99 GLN A CA 1
ATOM 769 C C . GLN A 1 99 ? 3.371 4.863 -13.829 1.00 92.50 99 GLN A C 1
ATOM 771 O O . GLN A 1 99 ? 2.273 4.355 -14.063 1.00 92.50 99 GLN A O 1
ATOM 776 N N . ALA A 1 100 ? 4.483 4.129 -13.749 1.00 93.88 100 ALA A N 1
ATOM 777 C CA . ALA A 1 100 ? 4.479 2.674 -13.877 1.00 93.88 100 ALA A CA 1
ATOM 778 C C . ALA A 1 100 ? 3.697 2.003 -12.734 1.00 93.88 100 ALA A C 1
ATOM 780 O O . ALA A 1 100 ? 2.884 1.111 -12.990 1.00 93.88 100 ALA A O 1
ATOM 781 N N . ILE A 1 101 ? 3.876 2.471 -11.492 1.00 94.69 101 ILE A N 1
ATOM 782 C CA . ILE A 1 101 ? 3.099 2.014 -10.332 1.00 94.69 101 ILE A CA 1
ATOM 783 C C . ILE A 1 101 ? 1.613 2.306 -10.555 1.00 94.69 101 ILE A C 1
ATOM 785 O O . ILE A 1 101 ? 0.798 1.392 -10.439 1.00 94.69 101 ILE A O 1
ATOM 789 N N . ALA A 1 102 ? 1.255 3.537 -10.925 1.00 94.38 102 ALA A N 1
ATOM 790 C CA . ALA A 1 102 ? -0.131 3.922 -11.181 1.00 94.38 102 ALA A CA 1
ATOM 791 C C . ALA A 1 102 ? -0.764 3.041 -12.266 1.00 94.38 102 ALA A C 1
ATOM 793 O O . ALA A 1 102 ? -1.795 2.411 -12.035 1.00 94.38 102 ALA A O 1
ATOM 794 N N . THR A 1 103 ? -0.106 2.936 -13.423 1.00 93.44 103 THR A N 1
ATOM 795 C CA . THR A 1 103 ? -0.580 2.182 -14.594 1.00 93.44 103 THR A CA 1
ATOM 796 C C . THR A 1 103 ? -0.836 0.730 -14.235 1.00 93.44 103 THR A C 1
ATOM 798 O O . THR A 1 103 ? -1.909 0.198 -14.503 1.00 93.44 103 THR A O 1
ATOM 801 N N . ALA A 1 104 ? 0.113 0.093 -13.558 1.00 92.75 104 ALA A N 1
ATOM 802 C CA . ALA A 1 104 ? -0.009 -1.318 -13.253 1.00 92.75 104 ALA A CA 1
ATOM 803 C C . ALA A 1 104 ? -1.013 -1.630 -12.132 1.00 92.75 104 ALA A C 1
ATOM 805 O O . ALA A 1 104 ? -1.415 -2.777 -11.953 1.00 92.75 104 ALA A O 1
ATOM 806 N N . ASN A 1 105 ? -1.428 -0.607 -11.389 1.00 94.00 105 ASN A N 1
ATOM 807 C CA . ASN A 1 105 ? -2.513 -0.674 -10.426 1.00 94.00 105 ASN A CA 1
ATOM 808 C C . ASN A 1 105 ? -3.806 -0.048 -10.980 1.00 94.00 105 ASN A C 1
ATOM 810 O O . ASN A 1 105 ? -4.660 0.361 -10.202 1.00 94.00 105 ASN A O 1
ATOM 814 N N . THR A 1 106 ? -3.976 0.079 -12.297 1.00 93.44 106 THR A N 1
ATOM 815 C CA . THR A 1 106 ? -5.209 0.618 -12.895 1.00 93.44 106 THR A CA 1
ATOM 816 C C . THR A 1 106 ? -6.018 -0.516 -13.520 1.00 93.44 106 THR A C 1
ATOM 818 O O . THR A 1 106 ? -5.565 -1.081 -14.513 1.00 93.44 106 THR A O 1
ATOM 821 N N . PRO A 1 107 ? -7.203 -0.863 -12.978 1.00 91.31 107 PRO A N 1
ATOM 822 C CA . PRO A 1 107 ? -8.109 -1.792 -13.639 1.00 91.31 107 PRO A CA 1
ATOM 823 C C . PRO A 1 107 ? -8.537 -1.278 -15.014 1.00 91.31 107 PRO A C 1
ATOM 825 O O . PRO A 1 107 ? -8.564 -0.068 -15.264 1.00 91.31 107 PRO A O 1
ATOM 828 N N . ALA A 1 108 ? -8.932 -2.196 -15.894 1.00 89.31 108 ALA A N 1
ATOM 829 C CA . ALA A 1 108 ? -9.469 -1.842 -17.202 1.00 89.31 108 ALA A CA 1
ATOM 830 C C . ALA A 1 108 ? -10.652 -0.861 -17.072 1.00 89.31 108 ALA A C 1
ATOM 832 O O . ALA A 1 108 ? -11.538 -1.035 -16.238 1.00 89.31 108 ALA A O 1
ATOM 833 N N . GLY A 1 109 ? -10.652 0.188 -17.898 1.00 90.06 109 GLY A N 1
ATOM 834 C CA . GLY A 1 109 ? -11.700 1.214 -17.897 1.00 90.06 109 GLY A CA 1
ATOM 835 C C . GLY A 1 109 ? -11.601 2.251 -16.774 1.00 90.06 109 GLY A C 1
ATOM 836 O O . GLY A 1 109 ? -12.442 3.146 -16.713 1.00 90.06 109 GLY A O 1
ATOM 837 N N . MET A 1 110 ? -10.587 2.177 -15.907 1.00 93.06 110 MET A N 1
ATOM 838 C CA . MET A 1 110 ? -10.359 3.184 -14.871 1.00 93.06 110 MET A CA 1
ATOM 839 C C . MET A 1 110 ? -9.332 4.233 -15.295 1.00 93.06 110 MET A C 1
ATOM 841 O O . MET A 1 110 ? -8.454 3.988 -16.120 1.00 93.06 110 MET A O 1
ATOM 845 N N . SER A 1 111 ? -9.430 5.418 -14.696 1.00 93.88 111 SER A N 1
ATOM 846 C CA . SER A 1 111 ? -8.506 6.527 -14.933 1.00 93.88 111 SER A CA 1
ATOM 847 C C . SER A 1 111 ? -8.150 7.243 -13.637 1.00 93.88 111 SER A C 1
ATOM 849 O O . SER A 1 111 ? -8.907 7.213 -12.665 1.00 93.88 111 SER A O 1
ATOM 851 N N . TRP A 1 112 ? -6.982 7.885 -13.634 1.00 95.12 112 TRP A N 1
ATOM 852 C CA . TRP A 1 112 ? -6.493 8.715 -12.539 1.00 95.12 112 TRP A CA 1
ATOM 853 C C . TRP A 1 112 ? -6.703 10.189 -12.866 1.00 95.12 112 TRP A C 1
ATOM 855 O O . TRP A 1 112 ? -6.336 10.644 -13.949 1.00 95.12 112 TRP A O 1
ATOM 865 N N . LYS A 1 113 ? -7.227 10.953 -11.908 1.00 95.31 113 LYS A N 1
ATOM 866 C CA . LYS A 1 113 ? -7.273 12.418 -11.968 1.00 95.31 113 LYS A CA 1
ATOM 867 C C . LYS A 1 113 ? -6.426 13.013 -10.843 1.00 95.31 113 LYS A C 1
ATOM 869 O O . LYS A 1 113 ? -6.494 12.504 -9.722 1.00 95.31 113 LYS A O 1
ATOM 874 N N . PRO A 1 114 ? -5.635 14.066 -11.101 1.00 92.81 114 PRO A N 1
ATOM 875 C CA . PRO A 1 114 ? -4.922 14.759 -10.038 1.00 92.81 114 PRO A CA 1
ATOM 876 C C . PRO A 1 114 ? -5.925 15.384 -9.063 1.00 92.81 114 PRO A C 1
ATOM 878 O O . PRO A 1 114 ? -6.980 15.876 -9.469 1.00 92.81 114 PRO A O 1
ATOM 881 N N . ILE A 1 115 ? -5.594 15.358 -7.776 1.00 90.12 115 ILE A N 1
ATOM 882 C CA . ILE A 1 115 ? -6.364 16.018 -6.719 1.00 90.12 115 ILE A CA 1
ATOM 883 C C . ILE A 1 115 ? -5.432 16.878 -5.868 1.00 90.12 115 ILE A C 1
ATOM 885 O O . ILE A 1 115 ? -4.221 16.659 -5.833 1.00 90.12 115 ILE A O 1
ATOM 889 N N . ALA A 1 116 ? -6.001 17.864 -5.174 1.00 85.06 116 ALA A N 1
ATOM 890 C CA . ALA A 1 116 ? -5.246 18.634 -4.197 1.00 85.06 116 ALA A CA 1
ATOM 891 C C . ALA A 1 116 ? -4.679 17.700 -3.120 1.00 85.06 116 ALA A C 1
ATOM 893 O O . ALA A 1 116 ? -5.355 16.758 -2.691 1.00 85.06 116 ALA A O 1
ATOM 894 N N . TYR A 1 117 ? -3.452 17.979 -2.675 1.00 81.56 117 TYR A N 1
ATOM 895 C CA . TYR A 1 117 ? -2.869 17.238 -1.569 1.00 81.56 117 TYR A CA 1
ATOM 896 C C . TYR A 1 117 ? -3.757 17.368 -0.328 1.00 81.56 117 TYR A C 1
ATOM 898 O O . TYR A 1 117 ? -4.168 18.461 0.064 1.00 81.56 117 TYR A O 1
ATOM 906 N N . ASN A 1 118 ? -4.043 16.233 0.293 1.00 79.25 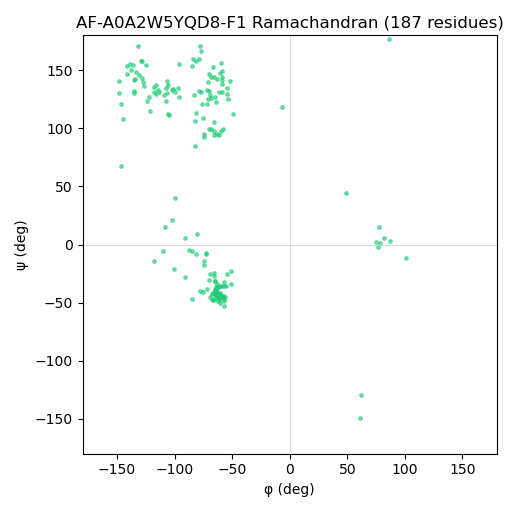118 ASN A N 1
ATOM 907 C CA . ASN A 1 118 ? -4.808 16.129 1.516 1.00 79.25 118 ASN A CA 1
ATOM 908 C C . ASN A 1 118 ? -4.227 14.985 2.342 1.00 79.25 118 ASN A C 1
ATOM 910 O O . ASN A 1 118 ? -4.419 13.822 2.000 1.00 79.25 118 ASN A O 1
ATOM 914 N N . ASN A 1 119 ? -3.549 15.327 3.434 1.00 74.31 119 ASN A N 1
ATOM 915 C CA . ASN A 1 119 ? -3.071 14.350 4.394 1.00 74.31 119 ASN A CA 1
ATOM 916 C C . ASN A 1 119 ? -4.219 13.828 5.269 1.00 74.31 119 ASN A C 1
ATOM 918 O O . ASN A 1 119 ? -4.717 14.600 6.096 1.00 74.31 119 ASN A O 1
ATOM 922 N N . PRO A 1 120 ? -4.665 12.563 5.112 1.00 64.88 120 PRO A N 1
ATOM 923 C CA . PRO A 1 120 ? -5.711 12.009 5.965 1.00 64.88 120 PRO A CA 1
ATOM 924 C C . PRO A 1 120 ? -5.214 11.793 7.401 1.00 64.88 120 PRO A C 1
ATOM 926 O O . PRO A 1 120 ? -6.012 11.884 8.330 1.00 64.88 120 PRO A O 1
ATOM 929 N N . ASP A 1 121 ? -3.903 11.609 7.586 1.00 65.44 121 ASP A N 1
ATOM 930 C CA . ASP A 1 121 ? -3.268 11.408 8.893 1.00 65.44 121 ASP A CA 1
ATOM 931 C C . ASP A 1 121 ? -3.034 12.737 9.637 1.00 65.44 121 ASP A C 1
ATOM 933 O O . ASP A 1 121 ? -2.641 12.747 10.805 1.00 65.44 121 ASP A O 1
ATOM 937 N N . SER A 1 122 ? -3.256 13.882 8.977 1.00 70.25 122 SER A N 1
ATOM 938 C CA . SER A 1 122 ? -3.059 15.196 9.587 1.00 70.25 122 SER A CA 1
ATOM 939 C C . SER A 1 122 ? -4.272 15.622 10.418 1.00 70.25 122 SER A C 1
ATOM 941 O O . SER A 1 122 ? -5.396 15.658 9.902 1.00 70.25 122 SER A O 1
ATOM 943 N N . PRO A 1 123 ? -4.075 16.042 11.684 1.00 70.38 123 PRO A N 1
ATOM 944 C CA . PRO A 1 123 ? -5.146 16.610 12.497 1.00 70.38 123 PRO A CA 1
ATOM 945 C C . PRO A 1 123 ? -5.548 18.028 12.046 1.00 70.38 123 PRO A C 1
ATOM 947 O O . PRO A 1 123 ? -6.532 18.572 12.556 1.00 70.38 123 PRO A O 1
ATOM 950 N N . ASN A 1 124 ? -4.808 18.640 11.112 1.00 77.19 124 ASN A N 1
ATOM 951 C CA . ASN A 1 124 ? -5.019 20.019 10.677 1.00 77.19 124 ASN A CA 1
ATOM 952 C C . ASN A 1 124 ? -6.368 20.201 9.959 1.00 77.19 124 ASN A C 1
ATOM 954 O O . ASN A 1 124 ? -6.826 19.344 9.198 1.00 77.19 124 ASN A O 1
ATOM 958 N N . LYS A 1 125 ? -7.007 21.360 10.168 1.00 71.81 125 LYS A N 1
ATOM 959 C CA . LYS A 1 125 ? -8.301 21.736 9.568 1.00 71.81 125 LYS A CA 1
ATOM 960 C C . LYS A 1 125 ? -8.268 23.181 9.065 1.00 71.81 125 LYS A C 1
ATOM 962 O O . LYS A 1 125 ? -7.531 24.011 9.583 1.00 71.81 125 LYS A O 1
ATOM 967 N N . GLY A 1 126 ? -9.107 23.503 8.081 1.00 76.81 126 GLY A N 1
ATOM 968 C CA . GLY A 1 126 ? -9.251 24.874 7.578 1.00 76.81 126 GLY A CA 1
ATOM 969 C C . GLY A 1 126 ? -7.952 25.431 6.983 1.00 76.81 126 GLY A C 1
ATOM 970 O O . GLY A 1 126 ? -7.319 24.786 6.150 1.00 76.81 126 GLY A O 1
ATOM 971 N N . ILE A 1 127 ? -7.552 26.629 7.413 1.00 73.06 127 ILE A N 1
ATOM 972 C CA . ILE A 1 127 ? -6.411 27.368 6.847 1.00 73.06 127 ILE A CA 1
ATOM 973 C C . ILE A 1 127 ? -5.080 26.629 7.065 1.00 73.06 127 ILE A C 1
ATOM 975 O O . ILE A 1 127 ? -4.248 26.598 6.160 1.00 73.06 127 ILE A O 1
ATOM 979 N N . THR A 1 128 ? -4.888 25.960 8.210 1.00 74.06 128 THR A N 1
ATOM 980 C CA . THR A 1 128 ? -3.657 25.185 8.466 1.00 74.06 128 THR A CA 1
ATOM 981 C C . THR A 1 128 ? -3.516 24.008 7.507 1.00 74.06 128 THR A C 1
ATOM 983 O O . THR A 1 128 ? -2.410 23.676 7.091 1.00 74.06 128 THR A O 1
ATOM 986 N N . LYS A 1 129 ? -4.641 23.431 7.074 1.00 76.00 129 LYS A N 1
ATOM 987 C CA . LYS A 1 129 ? -4.670 22.360 6.077 1.00 76.00 129 LYS A CA 1
ATOM 988 C C . LYS A 1 129 ? -4.340 22.858 4.669 1.00 76.00 129 LYS A C 1
ATOM 990 O O . LYS A 1 129 ? -3.632 22.179 3.933 1.00 76.00 129 LYS A O 1
ATOM 995 N N . ALA A 1 130 ? -4.811 24.051 4.306 1.00 70.38 130 ALA A N 1
ATOM 996 C CA . ALA A 1 130 ? -4.443 24.685 3.039 1.00 70.38 130 ALA A CA 1
ATOM 997 C C . ALA A 1 130 ? -2.938 25.004 2.986 1.00 70.38 130 ALA A C 1
ATOM 999 O O . ALA A 1 130 ? -2.290 24.772 1.967 1.00 70.38 130 ALA A O 1
ATOM 1000 N N . PHE A 1 131 ? -2.369 25.468 4.102 1.00 73.38 131 PHE A N 1
ATOM 1001 C CA . PHE A 1 131 ? -0.933 25.724 4.216 1.00 73.38 131 PHE A CA 1
ATOM 1002 C C . PHE A 1 131 ? -0.101 24.434 4.153 1.00 73.38 131 PHE A C 1
ATOM 1004 O O . PHE A 1 131 ? 0.897 24.382 3.438 1.00 73.38 131 PHE A O 1
ATOM 1011 N N . GLU A 1 132 ? -0.546 23.363 4.819 1.00 75.00 132 GLU A N 1
ATOM 1012 C CA . GLU A 1 132 ? 0.071 22.038 4.698 1.00 75.00 132 GLU A CA 1
ATOM 1013 C C . GLU A 1 132 ? 0.063 21.547 3.246 1.00 75.00 132 GLU A C 1
ATOM 1015 O O . GLU A 1 132 ? 1.092 21.090 2.761 1.00 75.00 132 GLU A O 1
ATOM 1020 N N . ALA A 1 133 ? -1.053 21.699 2.527 1.00 72.88 133 ALA A N 1
ATOM 1021 C CA . ALA A 1 133 ? -1.139 21.326 1.117 1.00 72.88 133 ALA A CA 1
ATOM 1022 C C . ALA A 1 133 ? -0.190 22.138 0.223 1.00 72.88 133 ALA A C 1
ATOM 1024 O O . ALA A 1 133 ? 0.403 21.585 -0.704 1.00 72.88 133 ALA A O 1
ATOM 1025 N N . MET A 1 134 ? 0.001 23.424 0.522 1.00 70.50 134 MET A N 1
ATOM 1026 C CA . MET A 1 134 ? 0.959 24.274 -0.183 1.00 70.50 134 MET A CA 1
ATOM 1027 C C . MET A 1 134 ? 2.409 23.829 0.067 1.00 70.50 134 MET A C 1
ATOM 1029 O O . MET A 1 134 ? 3.172 23.679 -0.888 1.00 70.50 134 MET A O 1
ATOM 1033 N N . ILE A 1 135 ? 2.782 23.565 1.325 1.00 73.69 135 ILE A N 1
ATOM 1034 C CA . ILE A 1 135 ? 4.122 23.064 1.680 1.00 73.69 135 ILE A CA 1
ATOM 1035 C C . ILE A 1 135 ? 4.362 21.680 1.073 1.00 73.69 135 ILE A C 1
ATOM 1037 O O . ILE A 1 135 ? 5.421 21.432 0.503 1.00 73.69 135 ILE A O 1
ATOM 1041 N N . ALA A 1 136 ? 3.379 20.789 1.163 1.00 71.94 136 ALA A N 1
ATOM 1042 C CA . ALA A 1 136 ? 3.419 19.458 0.575 1.00 71.94 136 ALA A CA 1
ATOM 1043 C C . ALA A 1 136 ? 3.657 19.516 -0.939 1.00 71.94 136 ALA A C 1
ATOM 1045 O O . ALA A 1 136 ? 4.545 18.830 -1.449 1.00 71.94 136 ALA A O 1
ATOM 1046 N N . GLY A 1 137 ? 2.925 20.385 -1.645 1.00 68.00 137 GLY A N 1
ATOM 1047 C CA . GLY A 1 137 ? 3.116 20.624 -3.075 1.00 68.00 137 GLY A CA 1
ATOM 1048 C C . GLY A 1 137 ? 4.520 21.139 -3.404 1.00 68.00 137 GLY A C 1
ATOM 1049 O O . GLY A 1 137 ? 5.162 20.620 -4.316 1.00 68.00 137 GLY A O 1
ATOM 1050 N N . ALA A 1 138 ? 5.042 22.091 -2.623 1.00 65.56 138 ALA A N 1
ATOM 1051 C CA . ALA A 1 138 ? 6.416 22.581 -2.769 1.00 65.56 138 ALA A CA 1
ATOM 1052 C C . ALA A 1 138 ? 7.473 21.495 -2.470 1.00 65.56 138 ALA A C 1
ATOM 1054 O O . ALA A 1 138 ? 8.537 21.479 -3.084 1.00 65.56 138 ALA A O 1
ATOM 1055 N N . GLY A 1 139 ? 7.163 20.557 -1.571 1.00 66.75 139 GLY A N 1
ATOM 1056 C CA . GLY A 1 139 ? 7.979 19.383 -1.245 1.00 66.75 139 GLY A CA 1
ATOM 1057 C C . GLY A 1 139 ? 7.843 18.212 -2.226 1.00 66.75 139 GLY A C 1
ATOM 1058 O O . GLY A 1 139 ? 8.333 17.119 -1.935 1.00 66.75 139 GLY A O 1
ATOM 1059 N N . GLY A 1 140 ? 7.162 18.405 -3.362 1.00 69.88 140 GLY A N 1
ATOM 1060 C CA . GLY A 1 140 ? 7.009 17.389 -4.406 1.00 69.88 140 GLY A CA 1
ATOM 1061 C C . GLY A 1 140 ? 5.979 16.301 -4.097 1.00 69.88 140 GLY A C 1
ATOM 1062 O O . GLY A 1 140 ? 5.969 15.267 -4.765 1.00 69.88 140 GLY A O 1
ATOM 1063 N N . GLN A 1 141 ? 5.106 16.502 -3.105 1.00 82.94 141 GLN A N 1
ATOM 1064 C CA . GLN A 1 141 ? 4.016 15.572 -2.818 1.00 82.94 141 GLN A CA 1
ATOM 1065 C C . GLN A 1 141 ? 2.890 15.758 -3.833 1.00 82.94 141 GLN A C 1
ATOM 1067 O O . GLN A 1 141 ? 2.432 16.869 -4.099 1.00 82.94 141 GLN A O 1
ATOM 1072 N N . LYS A 1 142 ? 2.437 14.645 -4.404 1.00 87.31 142 LYS A N 1
ATOM 1073 C CA . LYS A 1 142 ? 1.414 14.614 -5.451 1.00 87.31 142 LYS A CA 1
ATOM 1074 C C . LYS A 1 142 ? 0.350 13.582 -5.084 1.00 87.31 142 LYS A C 1
ATOM 1076 O O . LYS A 1 142 ? 0.674 12.558 -4.478 1.00 87.31 142 LYS A O 1
ATOM 1081 N N . MET A 1 143 ? -0.905 13.852 -5.438 1.00 91.81 143 MET A N 1
ATOM 1082 C CA . MET A 1 143 ? -2.040 12.965 -5.178 1.00 91.81 143 MET A CA 1
ATOM 1083 C C . MET A 1 143 ? -2.926 12.817 -6.408 1.00 91.81 143 MET A C 1
ATOM 1085 O O . MET A 1 143 ? -3.194 13.783 -7.124 1.00 91.81 143 MET A O 1
ATOM 1089 N N . TRP A 1 144 ? -3.429 11.604 -6.608 1.00 94.75 144 TRP A N 1
ATOM 1090 C CA . TRP A 1 144 ? -4.398 11.274 -7.640 1.00 94.75 144 TRP A CA 1
ATOM 1091 C C . TRP A 1 144 ? -5.517 10.431 -7.058 1.00 94.75 144 TRP A C 1
ATOM 1093 O O . TRP A 1 144 ? -5.307 9.620 -6.157 1.00 94.75 144 TRP A O 1
ATOM 1103 N N . GLN A 1 145 ? -6.705 10.602 -7.619 1.00 95.69 145 GLN A N 1
ATOM 1104 C CA . GLN A 1 145 ? -7.863 9.777 -7.330 1.00 95.69 145 GLN A CA 1
ATOM 1105 C C . GLN A 1 145 ? -8.235 8.976 -8.575 1.00 95.69 145 GLN A C 1
ATOM 1107 O O . GLN A 1 145 ? -8.336 9.538 -9.666 1.00 95.69 145 GLN A O 1
ATOM 1112 N N . ARG A 1 146 ? -8.447 7.674 -8.413 1.00 95.88 146 ARG A N 1
ATOM 1113 C CA . ARG A 1 146 ? -8.983 6.798 -9.453 1.00 95.88 146 ARG A CA 1
ATOM 1114 C C . ARG A 1 146 ? -10.505 6.923 -9.516 1.00 95.88 146 ARG A C 1
ATOM 1116 O O . ARG A 1 146 ? -11.137 7.326 -8.541 1.00 95.88 146 ARG A O 1
ATOM 1123 N N . SER A 1 147 ? -11.109 6.577 -10.647 1.00 95.94 147 SER A N 1
ATOM 1124 C CA . SER A 1 147 ? -12.564 6.649 -10.865 1.00 95.94 147 SER A CA 1
ATOM 1125 C C . SER A 1 147 ? -13.420 5.904 -9.827 1.00 95.94 147 SER A C 1
ATOM 1127 O O . SER A 1 147 ? -14.557 6.300 -9.597 1.00 95.94 147 SER A O 1
ATOM 1129 N N . ASP A 1 148 ? -12.884 4.874 -9.169 1.00 93.88 148 ASP A N 1
ATOM 1130 C CA . ASP A 1 148 ? -13.537 4.114 -8.088 1.00 93.88 148 ASP A CA 1
ATOM 1131 C C . ASP A 1 148 ? -13.260 4.670 -6.675 1.00 93.88 148 ASP A C 1
ATOM 1133 O O . ASP A 1 148 ? -13.642 4.079 -5.666 1.00 93.88 148 ASP A O 1
ATOM 1137 N N . GLY A 1 149 ? -12.572 5.808 -6.582 1.00 94.44 149 GLY A N 1
ATOM 1138 C CA . GLY A 1 149 ? -12.212 6.447 -5.323 1.00 94.44 149 GLY A CA 1
ATOM 1139 C C . GLY A 1 149 ? -10.906 5.951 -4.702 1.00 94.44 149 GLY A C 1
ATOM 1140 O O . GLY A 1 149 ? -10.558 6.441 -3.622 1.00 94.44 149 GLY A O 1
ATOM 1141 N N . ALA A 1 150 ? -10.159 5.039 -5.336 1.00 95.81 150 ALA A N 1
ATOM 1142 C CA . ALA A 1 150 ? -8.808 4.722 -4.875 1.00 95.81 150 ALA A CA 1
ATOM 1143 C C . ALA A 1 150 ? -7.912 5.971 -4.918 1.00 95.81 150 ALA A C 1
ATOM 1145 O O . ALA A 1 150 ? -8.087 6.846 -5.767 1.00 95.81 150 ALA A O 1
ATOM 1146 N N . ILE A 1 151 ? -6.963 6.074 -3.992 1.00 95.31 151 ILE A N 1
ATOM 1147 C CA . ILE A 1 151 ? -6.032 7.200 -3.902 1.00 95.31 151 ILE A CA 1
ATOM 1148 C C . ILE A 1 151 ? -4.615 6.688 -4.107 1.00 95.31 151 ILE A C 1
ATOM 1150 O O . ILE A 1 151 ? -4.204 5.725 -3.466 1.00 95.31 151 ILE A O 1
ATOM 1154 N N . LEU A 1 152 ? -3.876 7.364 -4.980 1.00 94.81 152 LEU A N 1
ATOM 1155 C CA . LEU A 1 152 ? -2.436 7.236 -5.131 1.00 94.81 152 LEU A CA 1
ATOM 1156 C C . LEU A 1 152 ? -1.809 8.518 -4.593 1.00 94.81 152 LEU A C 1
ATOM 1158 O O . LEU A 1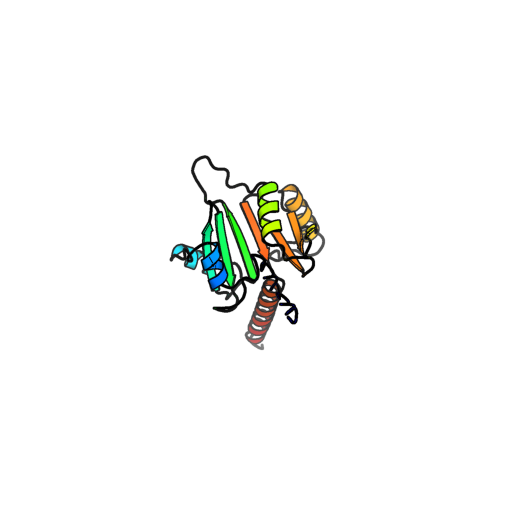 152 ? -2.190 9.609 -5.021 1.00 94.81 152 LEU A O 1
ATOM 1162 N N . TRP A 1 153 ? -0.835 8.413 -3.698 1.00 90.75 153 TRP A N 1
ATOM 1163 C CA . TRP A 1 153 ? -0.012 9.557 -3.324 1.00 90.75 153 TRP A CA 1
ATOM 1164 C C . TRP A 1 153 ? 1.473 9.264 -3.431 1.00 90.75 153 TRP A C 1
ATOM 1166 O O . TRP A 1 153 ? 1.899 8.113 -3.340 1.00 90.75 153 TRP A O 1
ATOM 1176 N N . SER A 1 154 ? 2.265 10.320 -3.565 1.00 89.44 154 SER A N 1
ATOM 1177 C CA . SER A 1 154 ? 3.711 10.288 -3.350 1.00 89.44 154 SER A CA 1
ATOM 1178 C C . SER A 1 154 ? 4.027 10.964 -2.015 1.00 89.44 154 SER A C 1
ATOM 1180 O O . SER A 1 154 ? 3.858 12.179 -1.879 1.00 89.44 154 SER A O 1
ATOM 1182 N N . ARG A 1 155 ? 4.477 10.193 -1.016 1.00 81.25 155 ARG A N 1
ATOM 1183 C CA . ARG A 1 155 ? 4.903 10.711 0.296 1.00 81.25 155 ARG A CA 1
ATOM 1184 C C . ARG A 1 155 ? 6.336 11.219 0.197 1.00 81.25 155 ARG A C 1
ATOM 1186 O O . ARG A 1 155 ? 7.300 10.506 0.487 1.00 81.25 155 ARG A O 1
ATOM 1193 N N . GLY A 1 156 ? 6.472 12.462 -0.246 1.00 79.50 156 GLY A N 1
ATOM 1194 C CA . GLY A 1 156 ? 7.773 12.998 -0.637 1.00 79.50 156 GLY A CA 1
ATOM 1195 C C . GLY A 1 156 ? 8.361 12.178 -1.793 1.00 79.50 156 GLY A C 1
AT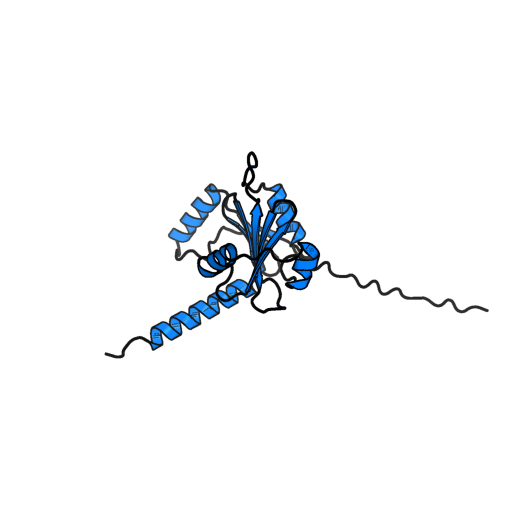OM 1196 O O . GLY A 1 156 ? 7.594 11.616 -2.581 1.00 79.50 156 GLY A O 1
ATOM 1197 N N . PRO A 1 157 ? 9.697 12.072 -1.894 1.00 83.25 157 PRO A N 1
ATOM 1198 C CA . PRO A 1 157 ? 10.330 11.400 -3.021 1.00 83.25 157 PRO A CA 1
ATOM 1199 C C . PRO A 1 157 ? 10.510 9.887 -2.836 1.00 83.25 157 PRO A C 1
ATOM 1201 O O . PRO A 1 157 ? 10.999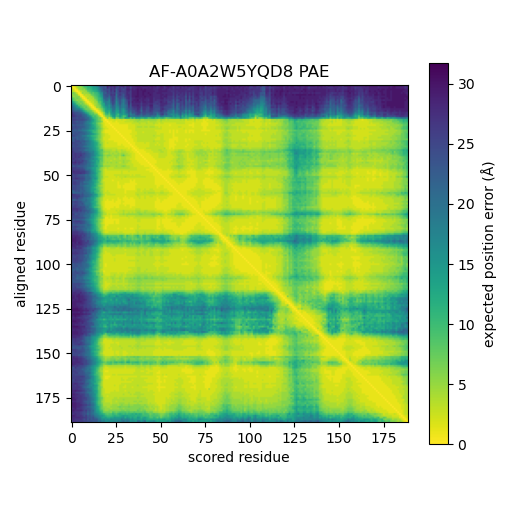 9.254 -3.751 1.00 83.25 157 PRO A O 1
ATOM 1204 N N . ILE A 1 158 ? 10.191 9.282 -1.687 1.00 89.50 158 ILE A N 1
ATOM 1205 C CA . ILE A 1 158 ? 10.695 7.929 -1.346 1.00 89.50 158 ILE A CA 1
ATOM 1206 C C . ILE A 1 158 ? 9.624 6.846 -1.172 1.00 89.50 158 ILE A C 1
ATOM 1208 O O . ILE A 1 158 ? 9.961 5.664 -1.122 1.00 89.50 158 ILE A O 1
ATOM 1212 N N . ILE A 1 159 ? 8.348 7.221 -1.053 1.00 92.38 159 ILE A N 1
ATOM 1213 C CA . ILE A 1 159 ? 7.251 6.266 -0.860 1.00 92.38 159 ILE A CA 1
ATOM 1214 C C . ILE A 1 159 ? 6.100 6.641 -1.778 1.00 92.38 159 ILE A C 1
ATOM 1216 O O . ILE A 1 159 ? 5.646 7.785 -1.762 1.00 92.38 159 ILE A O 1
ATOM 1220 N N . VAL A 1 160 ? 5.568 5.660 -2.496 1.00 95.38 160 VAL A N 1
ATOM 1221 C CA . VAL A 1 160 ? 4.276 5.780 -3.172 1.00 95.38 160 VAL A CA 1
ATOM 1222 C C . VAL A 1 160 ? 3.265 4.939 -2.413 1.00 95.38 160 VAL A C 1
ATOM 1224 O O . VAL A 1 160 ? 3.489 3.749 -2.210 1.00 95.38 160 VAL A O 1
ATOM 1227 N N . ARG A 1 161 ? 2.168 5.559 -1.976 1.00 95.50 161 ARG A N 1
ATOM 1228 C CA . ARG A 1 161 ? 1.067 4.873 -1.293 1.00 95.50 161 ARG A CA 1
ATOM 1229 C C . ARG A 1 161 ? -0.107 4.753 -2.235 1.00 95.50 161 ARG A C 1
ATOM 1231 O O . ARG A 1 161 ? -0.460 5.719 -2.909 1.00 95.50 161 ARG A O 1
ATOM 1238 N N . LEU A 1 162 ? -0.730 3.591 -2.223 1.00 95.81 162 LEU A N 1
ATOM 1239 C CA . LEU A 1 162 ? -1.951 3.307 -2.946 1.00 95.81 162 LEU A CA 1
ATOM 1240 C C . LEU A 1 162 ? -2.991 2.747 -1.980 1.00 95.81 162 LEU A C 1
ATOM 1242 O O . LEU A 1 162 ? -2.675 1.911 -1.137 1.00 95.81 162 LEU A O 1
ATOM 1246 N N . GLU A 1 163 ? -4.227 3.216 -2.082 1.00 95.50 163 GLU A N 1
ATOM 1247 C CA . GLU A 1 163 ? -5.236 2.962 -1.061 1.00 95.50 163 GLU A CA 1
ATOM 1248 C C . GLU A 1 163 ? -6.645 2.873 -1.643 1.00 95.50 163 GLU A C 1
ATOM 1250 O O . GLU A 1 163 ? -7.094 3.778 -2.351 1.00 95.50 163 GLU A O 1
ATOM 1255 N N . LEU A 1 164 ? -7.369 1.816 -1.281 1.00 96.19 164 LEU A N 1
ATOM 1256 C CA . LEU A 1 164 ? -8.786 1.651 -1.591 1.00 96.19 164 LEU A CA 1
ATOM 1257 C C . LEU A 1 164 ? -9.675 2.358 -0.554 1.00 96.19 164 LEU A C 1
ATOM 1259 O O . LEU A 1 164 ? -9.296 2.460 0.615 1.00 96.19 164 LEU A O 1
ATOM 1263 N N . PRO A 1 165 ? -10.903 2.772 -0.926 1.00 95.69 165 PRO A N 1
ATOM 1264 C CA . PRO A 1 165 ? -11.867 3.343 0.019 1.00 95.69 165 PRO A CA 1
ATOM 1265 C C . PRO A 1 165 ? -12.093 2.499 1.282 1.00 95.69 165 PRO A C 1
ATOM 1267 O O . PRO A 1 165 ? -12.262 3.063 2.361 1.00 95.69 165 PRO A O 1
ATOM 1270 N N . ALA A 1 166 ? -12.028 1.168 1.163 1.00 95.69 166 ALA A N 1
ATOM 1271 C CA . ALA A 1 166 ? -12.196 0.236 2.276 1.00 95.69 166 ALA A CA 1
ATOM 1272 C C . ALA A 1 166 ? -11.197 0.467 3.427 1.00 95.69 166 ALA A C 1
ATOM 1274 O O . ALA A 1 166 ? -11.574 0.346 4.589 1.00 95.69 166 ALA A O 1
ATOM 1275 N N . ALA A 1 167 ? -9.948 0.856 3.131 1.00 95.62 167 ALA A N 1
ATOM 1276 C CA . ALA A 1 167 ? -8.960 1.162 4.168 1.00 95.62 167 ALA A CA 1
ATOM 1277 C C . ALA A 1 167 ? -9.395 2.366 5.020 1.00 95.62 167 ALA A C 1
ATOM 1279 O O . ALA A 1 167 ? -9.373 2.298 6.246 1.00 95.62 167 ALA A O 1
ATOM 1280 N N . ARG A 1 168 ? -9.872 3.441 4.375 1.00 93.00 168 ARG A N 1
ATOM 1281 C CA . ARG A 1 168 ? -10.339 4.654 5.071 1.00 93.00 168 ARG A CA 1
ATOM 1282 C C . ARG A 1 168 ? -11.589 4.400 5.894 1.00 93.00 168 ARG A C 1
ATOM 1284 O O . ARG A 1 168 ? -11.691 4.887 7.013 1.00 93.00 168 ARG A O 1
ATOM 1291 N N . GLN A 1 169 ? -12.528 3.635 5.342 1.00 94.88 169 GLN A N 1
ATOM 1292 C CA . GLN A 1 169 ? -13.760 3.270 6.042 1.00 94.88 169 GLN A CA 1
ATOM 1293 C C . GLN A 1 169 ? -13.457 2.487 7.322 1.00 94.88 169 GLN A C 1
ATOM 1295 O O . GLN A 1 169 ? -14.038 2.773 8.366 1.00 94.88 169 GLN A O 1
ATOM 1300 N N . HIS A 1 170 ? -12.517 1.541 7.260 1.00 95.44 170 HIS A N 1
ATOM 1301 C CA . HIS A 1 170 ? -12.074 0.780 8.428 1.00 95.44 170 HIS A CA 1
ATOM 1302 C C . HIS A 1 170 ? -11.435 1.679 9.497 1.00 95.44 170 HIS A C 1
ATOM 1304 O O . HIS A 1 170 ? -11.786 1.595 10.671 1.00 95.44 170 HIS A O 1
ATOM 1310 N N . GLU A 1 171 ? -10.547 2.593 9.105 1.00 93.50 171 GLU A N 1
ATOM 1311 C CA . GLU A 1 171 ? -9.914 3.531 10.046 1.00 93.50 171 GLU A CA 1
ATOM 1312 C C . GLU A 1 171 ? -10.913 4.503 10.682 1.00 93.50 171 GLU A C 1
ATOM 1314 O O . GLU A 1 171 ? -10.830 4.790 11.879 1.00 93.50 171 GLU A O 1
ATOM 1319 N N . GLU A 1 172 ? -11.894 4.978 9.915 1.00 92.88 172 GLU A N 1
ATOM 1320 C CA . GLU A 1 172 ? -12.975 5.816 10.430 1.00 92.88 172 GLU A CA 1
ATOM 1321 C C . GLU A 1 172 ? -13.832 5.057 11.453 1.00 92.88 172 GLU A C 1
ATOM 1323 O O . GLU A 1 172 ? -14.106 5.577 12.537 1.00 92.88 172 GLU A O 1
ATOM 1328 N N . GLN A 1 173 ? -14.180 3.799 11.168 1.00 94.38 173 GLN A N 1
ATOM 1329 C CA . GLN A 1 173 ? -14.899 2.936 12.110 1.00 94.38 173 GLN A CA 1
ATOM 1330 C C . GLN A 1 173 ? -14.093 2.692 13.391 1.00 94.38 173 GLN A C 1
ATOM 1332 O O . GLN A 1 173 ? -14.638 2.818 14.490 1.00 94.38 173 GLN A O 1
ATOM 1337 N N . LEU A 1 174 ? -12.792 2.407 13.273 1.00 93.31 174 LEU A N 1
ATOM 1338 C CA . LEU A 1 174 ? -11.906 2.250 14.429 1.00 93.31 174 LEU A CA 1
ATOM 1339 C C . LEU A 1 174 ? -11.838 3.523 15.270 1.00 93.31 174 LEU A C 1
ATOM 1341 O O . LEU A 1 174 ? -11.887 3.455 16.500 1.00 93.31 174 LEU A O 1
ATOM 1345 N N . LYS A 1 175 ? -11.755 4.688 14.626 1.00 91.88 175 LYS A N 1
ATOM 1346 C CA . LYS A 1 175 ? -11.750 5.977 15.316 1.00 91.88 175 LYS A CA 1
ATOM 1347 C C . LYS A 1 175 ? -13.051 6.200 16.087 1.00 91.88 175 LYS A C 1
ATOM 1349 O O . LYS A 1 175 ? -12.994 6.508 17.276 1.00 91.88 175 LYS A O 1
ATOM 1354 N N . ILE A 1 176 ? -14.202 5.984 15.449 1.00 93.62 176 ILE A N 1
ATOM 1355 C CA . ILE A 1 176 ? -15.519 6.108 16.094 1.00 93.62 176 ILE A CA 1
ATOM 1356 C C . ILE A 1 176 ? -15.621 5.151 17.289 1.00 93.62 176 ILE A C 1
ATOM 1358 O O . ILE A 1 176 ? -16.019 5.569 18.377 1.00 93.62 176 ILE A O 1
ATOM 1362 N N . ALA A 1 177 ? -15.203 3.893 17.128 1.00 94.19 177 ALA A N 1
ATOM 1363 C CA . ALA A 1 177 ? -15.230 2.899 18.200 1.00 94.19 177 ALA A CA 1
ATOM 1364 C C . ALA A 1 177 ? -14.329 3.291 19.386 1.00 94.19 177 ALA A C 1
ATOM 1366 O O . ALA A 1 177 ? -14.729 3.170 20.548 1.00 94.19 177 ALA A O 1
ATOM 1367 N N . LYS A 1 178 ? -13.127 3.814 19.113 1.00 93.25 178 LYS A N 1
ATOM 1368 C CA . LYS A 1 178 ? -12.210 4.322 20.145 1.00 93.25 178 LYS A CA 1
ATOM 1369 C C . LYS A 1 178 ? -12.786 5.528 20.880 1.00 93.25 178 LYS A C 1
ATOM 1371 O O . LYS A 1 178 ? -12.708 5.572 22.105 1.00 93.25 178 LYS A O 1
ATOM 1376 N N . GLU A 1 179 ? -13.387 6.475 20.164 1.00 93.88 179 GLU A N 1
ATOM 1377 C CA . GLU A 1 179 ? -14.033 7.646 20.767 1.00 93.88 179 GLU A CA 1
ATOM 1378 C C . GLU A 1 179 ? -15.226 7.248 21.644 1.00 93.88 179 GLU A C 1
ATOM 1380 O O . GLU A 1 179 ? -15.362 7.751 22.760 1.00 93.88 179 GLU A O 1
ATOM 1385 N N . GLN A 1 180 ? -16.061 6.310 21.188 1.00 94.31 180 GLN A N 1
ATOM 1386 C CA . GLN A 1 180 ? -17.166 5.770 21.984 1.00 94.31 180 GLN A CA 1
ATOM 1387 C C . GLN A 1 180 ? -16.660 5.086 23.257 1.00 94.31 180 GLN A C 1
ATOM 1389 O O . GLN A 1 180 ? -17.160 5.371 24.345 1.00 94.31 180 GLN A O 1
ATOM 1394 N N . LYS A 1 181 ? -15.627 4.241 23.144 1.00 94.25 181 LYS A N 1
ATOM 1395 C CA . LYS A 1 181 ? -15.009 3.574 24.297 1.00 94.25 181 LYS A CA 1
ATOM 1396 C C . LYS A 1 181 ? -14.401 4.577 25.280 1.00 94.25 181 LYS A C 1
ATOM 1398 O O . LYS A 1 181 ? -14.593 4.433 26.484 1.00 94.25 181 LYS A O 1
ATOM 1403 N N . ALA A 1 182 ? -13.715 5.605 24.780 1.00 93.38 182 ALA A N 1
ATOM 1404 C CA . ALA A 1 182 ? -13.143 6.660 25.609 1.00 93.38 182 ALA A CA 1
ATOM 1405 C C . ALA A 1 182 ? -14.235 7.419 26.375 1.00 93.38 182 ALA A C 1
ATOM 1407 O O . ALA A 1 182 ? -14.123 7.577 27.588 1.00 93.38 182 ALA A O 1
ATOM 1408 N N . ARG A 1 183 ? -15.329 7.806 25.703 1.00 92.50 183 ARG A N 1
ATOM 1409 C CA . ARG A 1 183 ? -16.482 8.465 26.345 1.00 92.50 183 ARG A CA 1
ATOM 1410 C C . ARG A 1 183 ? -17.141 7.580 27.401 1.00 92.50 183 ARG A C 1
ATOM 1412 O O . ARG A 1 183 ? -17.447 8.069 28.480 1.00 92.50 183 ARG A O 1
ATOM 1419 N N . ALA A 1 184 ? -17.315 6.290 27.117 1.00 92.94 184 ALA A N 1
ATOM 1420 C CA . ALA A 1 184 ? -17.888 5.334 28.065 1.00 92.94 184 ALA A CA 1
ATOM 1421 C C . ALA A 1 184 ? -16.999 5.099 29.301 1.00 92.94 184 ALA A C 1
ATOM 1423 O O . ALA A 1 184 ? -17.504 4.709 30.348 1.00 92.94 184 ALA A O 1
ATOM 1424 N N . SER A 1 185 ? -15.687 5.335 29.191 1.00 91.25 185 SER A N 1
ATOM 1425 C CA . SER A 1 185 ? -14.742 5.201 30.307 1.00 91.25 185 SER A CA 1
ATOM 1426 C C . SER A 1 185 ? -14.628 6.441 31.202 1.00 91.25 185 SER A C 1
ATOM 1428 O O . SER A 1 185 ? -13.925 6.384 32.208 1.00 91.25 185 SER A O 1
ATOM 1430 N N . VAL A 1 186 ? -15.288 7.555 30.855 1.00 90.81 186 VAL A N 1
ATOM 1431 C CA . VAL A 1 186 ? -15.272 8.778 31.672 1.00 90.81 186 VAL A CA 1
ATOM 1432 C C . VAL A 1 186 ? -16.117 8.553 32.935 1.00 90.81 186 VAL A C 1
ATOM 1434 O O . VAL A 1 186 ? -17.310 8.262 32.806 1.00 90.81 186 VAL A O 1
ATOM 1437 N N . PRO A 1 187 ? -15.546 8.689 34.149 1.00 87.25 187 PRO A N 1
ATOM 1438 C CA . PRO A 1 187 ? -16.318 8.612 35.385 1.00 87.25 187 PRO A CA 1
ATOM 1439 C C . PRO A 1 187 ? -17.414 9.684 35.418 1.00 87.25 187 PRO A C 1
ATOM 1441 O O . PRO A 1 187 ? -17.174 10.828 35.035 1.00 87.25 187 PRO A O 1
ATOM 1444 N N . GLN A 1 188 ? -18.608 9.321 35.885 1.00 82.00 188 GLN A N 1
ATOM 1445 C CA . GLN A 1 188 ? -19.674 10.284 36.168 1.00 82.00 188 GLN A CA 1
ATOM 1446 C C . GLN A 1 188 ? -19.388 10.890 37.551 1.00 82.00 188 GLN A C 1
ATOM 1448 O O . GLN A 1 188 ? -19.406 10.154 38.538 1.00 82.00 188 GLN A O 1
ATOM 1453 N N . PHE A 1 189 ? -19.060 12.182 37.604 1.00 73.00 189 PHE A N 1
ATOM 1454 C CA . PHE A 1 189 ? -18.913 12.956 38.843 1.00 73.00 189 PHE A CA 1
ATOM 1455 C C . PHE A 1 189 ? -20.161 13.797 39.096 1.00 73.00 189 PHE A C 1
ATOM 1457 O O . PHE A 1 189 ? -20.751 14.270 38.096 1.00 73.00 189 PHE A O 1
#

Nearest PDB structures (foldseek):
  6tm2-assembly1_C  TM=2.694E-01  e=6.940E-01  Homo sapiens
  7a5o-assembly1_H  TM=2.694E-01  e=6.940E-01  Homo sapiens
  7pov-assembly1_A  TM=2.511E-01  e=4.423E-01  Homo sapiens
  7a5o-assembly1_B  TM=2.543E-01  e=1.615E+00  Homo sapiens

Secondary structure (DSSP, 8-state):
------------------SSS-BHHHHHHHH-S----HHHHHHHHHS-SSTT-EEEEEEETTEEEEEEESSTTSBEEEEEEEEPP-TT---PPPHHHHHHHHHHT--TT--EEEE----TT----THHHHHHHHHHHHTT-EEEEETTS-EEEEETTTEEEEE-HHHHHHHHHHHHHHHHHHHHTS---

Solvent-accessible surface area (backbone atoms only — not comparable to full-atom values): 10830 Å² total; per-residue (Å²): 134,84,82,84,81,80,79,81,78,80,76,76,75,72,73,67,75,20,70,63,52,36,30,58,65,58,45,28,76,74,44,40,72,67,66,71,44,77,66,52,55,50,42,48,71,77,60,41,90,47,88,93,37,51,76,46,34,32,61,48,98,63,29,36,38,38,36,21,17,83,40,90,80,31,41,31,27,36,35,40,41,30,54,58,86,47,93,97,53,76,49,61,62,47,73,69,54,52,48,50,55,52,55,60,46,44,40,87,96,55,53,74,41,81,46,81,57,74,68,85,89,50,90,61,60,72,70,61,34,56,51,49,30,51,52,38,45,75,56,60,31,48,31,30,36,33,78,86,58,28,37,41,35,31,63,39,50,47,34,40,38,39,35,37,56,66,46,55,54,52,52,52,51,51,50,52,53,51,52,52,52,52,60,71,67,55,81,90,128

Foldseek 3Di:
DDDDPPPPPPPPPPQLQFPFFAWQVVCCVVQNHFPDDPVVVVCCVVPNQFPCWDWTWGDHPQKIKIFTANDNGGTTFKIKIWGNDDPPDDRFDDPVNLVVSVVSRATPPKDKDWDQDADPPDPDDDPVRVVVSVVCVVLVWTWIAMPQGWIWIDPRGGMIMIGHPVRVVNRVVVVVVVVVVVVVPDDDD

Radius of gyration: 20.7 Å; Cα contacts (8 Å, |Δi|>4): 272; chains: 1; bounding box: 48×61×85 Å

Sequence (189 aa):
MRFPSLLLLLVLIASADARIGETSIQFADRYGLPKDTNLTAIVDKTSPLVEGAIHHTYEYQGWKIRAAFLQLDGPAVRMDFQKLSAPGMSPAIQDYELQAIATANTPAGMSWKPIAYNNPDSPNKGITKAFEAMIAGAGGQKMWQRSDGAILWSRGPIIVRLELPAARQHEEQLKIAKEQKARASVPQF

Mean predicted aligned error: 8.41 Å